Protein AF-0000000084726832 (afdb_homodimer)

Radius of gyration: 19.93 Å; Cα contacts (8 Å, |Δi|>4): 418; chains: 2; bounding box: 43×60×42 Å

Nearest PDB structures (foldseek):
  2gyq-assembly1_B  TM=9.772E-01  e=2.899E-09  Rhodopseudomonas palustris CGA009
  4eru-assembly1_B  TM=9.497E-01  e=5.883E-08  Salmonella enterica subsp. enterica serovar Typhimurium str. 14028S
  7tmv-assembly1_B  TM=9.462E-01  e=9.637E-08  Klebsiella pneumoniae subsp. pneumoniae HS11286
  2gs4-assembly1_A  TM=9.475E-01  e=1.064E-07  Escherichia coli
  1zs3-assembly1_H  TM=7.086E-01  e=7.675E-01  Lactococcus lactis

Organism: NCBI:txid1227490

pLDDT: mean 93.8, std 9.69, range [51.12, 98.94]

InterPro domains:
  IPR009078 Ferritin-like superfamily [SSF47240] (1-153)
  IPR010287 Protein of unknown function DUF892, YciF-like [PF05974] (6-156)
  IPR012347 Ferritin-like [G3DSA:1.20.1260.10] (1-161)
  IPR047114 Protein YciF [PTHR30565] (3-156)

Structure (mmCIF, N/CA/C/O backbone):
data_AF-0000000084726832-model_v1
#
loop_
_entity.id
_entity.type
_entity.pdbx_description
1 polymer 'Uncharacterized protein'
#
loop_
_atom_site.group_PDB
_atom_site.id
_atom_site.type_symbol
_atom_site.label_atom_id
_atom_site.label_alt_id
_atom_site.label_comp_id
_atom_site.label_asym_id
_atom_site.label_entity_id
_atom_site.label_seq_id
_atom_site.pdbx_PDB_ins_code
_atom_site.Cartn_x
_atom_site.Cartn_y
_atom_site.Cartn_z
_atom_site.occupancy
_atom_site.B_iso_or_equiv
_atom_site.auth_seq_id
_atom_site.auth_comp_id
_atom_site.auth_asym_id
_atom_site.auth_atom_id
_atom_site.pdbx_PDB_model_num
ATOM 1 N N . MET A 1 1 ? 4.379 -22.266 6.027 1 63.97 1 MET A N 1
ATOM 2 C CA . MET A 1 1 ? 4.094 -23.188 4.926 1 63.97 1 MET A CA 1
ATOM 3 C C . MET A 1 1 ? 5.117 -23.031 3.807 1 63.97 1 MET A C 1
ATOM 5 O O . MET A 1 1 ? 5.668 -21.938 3.607 1 63.97 1 MET A O 1
ATOM 9 N N . SER A 1 2 ? 5.602 -24.109 3.299 1 79.44 2 SER A N 1
ATOM 10 C CA . SER A 1 2 ? 6.555 -24.094 2.193 1 79.44 2 SER A CA 1
ATOM 11 C C . SER A 1 2 ? 5.848 -23.922 0.854 1 79.44 2 SER A C 1
ATOM 13 O O . SER A 1 2 ? 4.797 -24.531 0.624 1 79.44 2 SER A O 1
ATOM 15 N N . MET A 1 3 ? 6.281 -22.906 0.119 1 85.56 3 MET A N 1
ATOM 16 C CA . MET A 1 3 ? 5.746 -22.688 -1.222 1 85.56 3 MET A CA 1
ATOM 17 C C . MET A 1 3 ? 6.684 -23.25 -2.283 1 85.56 3 MET A C 1
ATOM 19 O O . MET A 1 3 ? 7.758 -22.688 -2.525 1 85.56 3 MET A O 1
ATOM 23 N N . ASN A 1 4 ? 6.25 -24.375 -2.928 1 84.38 4 ASN A N 1
ATOM 24 C CA . ASN A 1 4 ? 7.129 -25.141 -3.809 1 84.38 4 ASN A CA 1
ATOM 25 C C . ASN A 1 4 ? 6.742 -24.969 -5.273 1 84.38 4 ASN A C 1
ATOM 27 O O . ASN A 1 4 ? 7.5 -25.344 -6.172 1 84.38 4 ASN A O 1
ATOM 31 N N . ALA A 1 5 ? 5.539 -24.531 -5.473 1 89.19 5 ALA A N 1
ATOM 32 C CA . ALA A 1 5 ? 5.027 -24.266 -6.812 1 89.19 5 ALA A CA 1
ATOM 33 C C . ALA A 1 5 ? 4.27 -22.953 -6.871 1 89.19 5 ALA A C 1
ATOM 35 O O . ALA A 1 5 ? 3.891 -22.391 -5.836 1 89.19 5 ALA A O 1
ATOM 36 N N . LEU A 1 6 ? 4.121 -22.422 -8.109 1 91.69 6 LEU A N 1
ATOM 37 C CA . LEU A 1 6 ? 3.414 -21.156 -8.289 1 91.69 6 LEU A CA 1
ATOM 38 C C . LEU A 1 6 ? 1.983 -21.25 -7.773 1 91.69 6 LEU A C 1
ATOM 40 O O . LEU A 1 6 ? 1.444 -20.281 -7.242 1 91.69 6 LEU A O 1
ATOM 44 N N . GLU A 1 7 ? 1.431 -22.422 -7.918 1 93.88 7 GLU A N 1
ATOM 45 C CA . GLU A 1 7 ? 0.077 -22.656 -7.422 1 93.88 7 GLU A CA 1
ATOM 46 C C . GLU A 1 7 ? 0.007 -22.469 -5.91 1 93.88 7 GLU A C 1
ATOM 48 O O . GLU A 1 7 ? -0.989 -21.969 -5.383 1 93.88 7 GLU A O 1
ATOM 53 N N . ASP A 1 8 ? 1.061 -22.875 -5.25 1 94.5 8 ASP A N 1
ATOM 54 C CA . ASP A 1 8 ? 1.113 -22.688 -3.801 1 94.5 8 ASP A CA 1
ATOM 55 C C . ASP A 1 8 ? 1.154 -21.203 -3.436 1 94.5 8 ASP A C 1
ATOM 57 O O . ASP A 1 8 ? 0.47 -20.781 -2.506 1 94.5 8 ASP A O 1
ATOM 61 N N . MET A 1 9 ? 1.979 -20.516 -4.148 1 94.31 9 MET A N 1
ATOM 62 C CA . MET A 1 9 ? 2.096 -19.078 -3.902 1 94.31 9 MET A CA 1
ATOM 63 C C . MET A 1 9 ? 0.784 -18.359 -4.203 1 94.31 9 MET A C 1
ATOM 65 O O . MET A 1 9 ? 0.362 -17.484 -3.449 1 94.31 9 MET A O 1
ATOM 69 N N . PHE A 1 10 ? 0.191 -18.781 -5.316 1 96.44 10 PHE A N 1
ATOM 70 C CA . PHE A 1 10 ? -1.099 -18.203 -5.676 1 96.44 10 PHE A CA 1
ATOM 71 C C . PHE A 1 10 ? -2.119 -18.422 -4.566 1 96.44 10 PHE A C 1
ATOM 73 O O . PHE A 1 10 ? -2.781 -17.484 -4.129 1 96.44 10 PHE A O 1
ATOM 80 N N . GLU A 1 11 ? -2.262 -19.578 -4.129 1 97.38 11 GLU A N 1
ATOM 81 C CA . GLU A 1 11 ? -3.262 -19.875 -3.109 1 97.38 11 GLU A CA 1
ATOM 82 C C . GLU A 1 11 ? -2.959 -19.141 -1.805 1 97.38 11 GLU A C 1
ATOM 84 O O . GLU A 1 11 ? -3.871 -18.656 -1.134 1 97.38 11 GLU A O 1
ATOM 89 N N . HIS A 1 12 ? -1.714 -19.109 -1.439 1 97.06 12 HIS A N 1
ATOM 90 C CA . HIS A 1 12 ? -1.313 -18.375 -0.244 1 97.06 12 HIS A CA 1
ATOM 91 C C . HIS A 1 12 ? -1.75 -16.922 -0.32 1 97.06 12 HIS A C 1
ATOM 93 O O . HIS A 1 12 ? -2.354 -16.391 0.62 1 97.06 12 HIS A O 1
ATOM 99 N N . LYS A 1 13 ? -1.443 -16.281 -1.435 1 97.88 13 LYS A N 1
ATOM 100 C CA . LYS A 1 13 ? -1.805 -14.883 -1.622 1 97.88 13 LYS A CA 1
ATOM 101 C C . LYS A 1 13 ? -3.32 -14.711 -1.697 1 97.88 13 LYS A C 1
ATOM 103 O O . LYS A 1 13 ? -3.857 -13.695 -1.244 1 97.88 13 LYS A O 1
ATOM 108 N N . LEU A 1 14 ? -3.961 -15.672 -2.281 1 98.75 14 LEU A N 1
ATOM 109 C CA . LEU A 1 14 ? -5.418 -15.648 -2.328 1 98.75 14 LEU A CA 1
ATOM 110 C C . LEU A 1 14 ? -6.008 -15.695 -0.921 1 98.75 14 LEU A C 1
ATOM 112 O O . LEU A 1 14 ? -6.949 -14.961 -0.613 1 98.75 14 LEU A O 1
ATOM 116 N N . ARG A 1 15 ? -5.504 -16.531 -0.092 1 98.62 15 ARG A N 1
ATOM 117 C CA . ARG A 1 15 ? -5.957 -16.641 1.291 1 98.62 15 ARG A CA 1
ATOM 118 C C . ARG A 1 15 ? -5.684 -15.344 2.057 1 98.62 15 ARG A C 1
ATOM 120 O O . ARG A 1 15 ? -6.492 -14.922 2.885 1 98.62 15 ARG A O 1
ATOM 127 N N . GLN A 1 16 ? -4.551 -14.742 1.788 1 98.69 16 GLN A N 1
ATOM 128 C CA . GLN A 1 16 ? -4.258 -13.438 2.379 1 98.69 16 GLN A CA 1
ATOM 129 C C . GLN A 1 16 ? -5.27 -12.391 1.927 1 98.69 16 GLN A C 1
ATOM 131 O O . GLN A 1 16 ? -5.73 -11.578 2.729 1 98.69 16 GLN A O 1
ATOM 136 N N . GLN A 1 17 ? -5.562 -12.43 0.633 1 98.88 17 GLN A N 1
ATOM 137 C CA . GLN A 1 17 ? -6.492 -11.438 0.111 1 98.88 17 GLN A CA 1
ATOM 138 C C . GLN A 1 17 ? -7.898 -11.664 0.658 1 98.88 17 GLN A C 1
ATOM 140 O O . GLN A 1 17 ? -8.641 -10.703 0.887 1 98.88 17 GLN A O 1
ATOM 145 N N . TYR A 1 18 ? -8.227 -12.906 0.82 1 98.88 18 TYR A N 1
ATOM 146 C CA . TYR A 1 18 ? -9.492 -13.242 1.466 1 98.88 18 TYR A CA 1
ATOM 147 C C . TYR A 1 18 ? -9.555 -12.664 2.875 1 98.88 18 TYR A C 1
ATOM 149 O O . TYR A 1 18 ? -10.547 -12.047 3.256 1 98.88 18 TYR A O 1
ATOM 157 N N . TYR A 1 19 ? -8.531 -12.844 3.625 1 98.88 19 TYR A N 1
ATOM 158 C CA . TYR A 1 19 ? -8.391 -12.234 4.941 1 98.88 19 TYR A CA 1
ATOM 159 C C . TYR A 1 19 ? -8.539 -10.719 4.855 1 98.88 19 TYR A C 1
ATOM 161 O O . TYR A 1 19 ? -9.297 -10.117 5.625 1 98.88 19 TYR A O 1
ATOM 169 N N . ALA A 1 20 ? -7.867 -10.102 3.936 1 98.88 20 ALA A N 1
ATOM 170 C CA . ALA A 1 20 ? -7.883 -8.648 3.771 1 98.88 20 ALA A CA 1
ATOM 171 C C . ALA A 1 20 ? -9.305 -8.141 3.545 1 98.88 20 ALA A C 1
ATOM 173 O O . ALA A 1 20 ? -9.766 -7.242 4.254 1 98.88 20 ALA A O 1
ATOM 174 N N . GLU A 1 21 ? -9.992 -8.75 2.623 1 98.88 21 GLU A N 1
ATOM 175 C CA . GLU A 1 21 ? -11.328 -8.273 2.279 1 98.88 21 GLU A CA 1
ATOM 176 C C . GLU A 1 21 ? -12.289 -8.438 3.453 1 98.88 21 GLU A C 1
ATOM 178 O O . GLU A 1 21 ? -13.133 -7.57 3.693 1 98.88 21 GLU A O 1
ATOM 183 N N . THR A 1 22 ? -12.109 -9.508 4.105 1 98.75 22 THR A N 1
ATOM 184 C CA . THR A 1 22 ? -12.992 -9.734 5.246 1 98.75 22 THR A CA 1
ATOM 185 C C . THR A 1 22 ? -12.75 -8.688 6.328 1 98.75 22 THR A C 1
ATOM 187 O O . THR A 1 22 ? -13.703 -8.133 6.891 1 98.75 22 THR A O 1
ATOM 190 N N . GLN A 1 23 ? -11.492 -8.391 6.625 1 98.69 23 GLN A N 1
ATOM 191 C CA . GLN A 1 23 ? -11.148 -7.371 7.613 1 98.69 23 GLN A CA 1
ATOM 192 C C . GLN A 1 23 ? -11.609 -5.988 7.156 1 98.69 23 GLN A C 1
ATOM 194 O O . GLN A 1 23 ? -12.07 -5.184 7.965 1 98.69 23 GLN A O 1
ATOM 199 N N . LEU A 1 24 ? -11.539 -5.789 5.863 1 98.88 24 LEU A N 1
ATOM 200 C CA . LEU A 1 24 ? -11.812 -4.453 5.344 1 98.88 24 LEU A CA 1
ATOM 201 C C . LEU A 1 24 ? -13.312 -4.164 5.352 1 98.88 24 LEU A C 1
ATOM 203 O O . LEU A 1 24 ? -13.727 -3.004 5.426 1 98.88 24 LEU A O 1
ATOM 207 N N . VAL A 1 25 ? -14.164 -5.191 5.281 1 98.81 25 VAL A N 1
ATOM 208 C CA . VAL A 1 25 ? -15.594 -4.977 5.449 1 98.81 25 VAL A CA 1
ATOM 209 C C . VAL A 1 25 ? -15.859 -4.258 6.77 1 98.81 25 VAL A C 1
ATOM 211 O O . VAL A 1 25 ? -16.547 -3.236 6.805 1 98.81 25 VAL A O 1
ATOM 214 N N . ASP A 1 26 ? -15.195 -4.734 7.828 1 98.62 26 ASP A N 1
ATOM 215 C CA . ASP A 1 26 ? -15.398 -4.148 9.148 1 98.62 26 ASP A CA 1
ATOM 216 C C . ASP A 1 26 ? -14.75 -2.771 9.242 1 98.62 26 ASP A C 1
ATOM 218 O O . ASP A 1 26 ? -15.305 -1.86 9.867 1 98.62 26 ASP A O 1
ATOM 222 N N . GLU A 1 27 ? -13.594 -2.666 8.703 1 98.62 27 GLU A N 1
ATOM 223 C CA . GLU A 1 27 ? -12.891 -1.385 8.742 1 98.62 27 GLU A CA 1
ATOM 224 C C . GLU A 1 27 ? -13.703 -0.294 8.047 1 98.62 27 GLU A C 1
ATOM 226 O O . GLU A 1 27 ? -13.82 0.821 8.555 1 98.62 27 GLU A O 1
ATOM 231 N N . LEU A 1 28 ? -14.219 -0.643 6.902 1 98.75 28 LEU A N 1
ATOM 232 C CA . LEU A 1 28 ? -15.016 0.301 6.129 1 98.75 28 LEU A CA 1
ATOM 233 C C . LEU A 1 28 ? -16.297 0.669 6.875 1 98.75 28 LEU A C 1
ATOM 235 O O . LEU A 1 28 ? -16.703 1.831 6.871 1 98.75 28 LEU A O 1
ATOM 239 N N . ASP A 1 29 ? -16.906 -0.317 7.492 1 98.69 29 ASP A N 1
ATOM 240 C CA . ASP A 1 29 ? -18.094 -0.043 8.297 1 98.69 29 ASP A CA 1
ATOM 241 C C . ASP A 1 29 ? -17.781 0.934 9.422 1 98.69 29 ASP A C 1
ATOM 243 O O . ASP A 1 29 ? -18.516 1.89 9.648 1 98.69 29 ASP A O 1
ATOM 247 N N . HIS A 1 30 ? -16.688 0.717 10.109 1 98.75 30 HIS A N 1
ATOM 248 C CA . HIS A 1 30 ? -16.266 1.592 11.195 1 98.75 30 HIS A CA 1
ATOM 249 C C . HIS A 1 30 ? -16.047 3.02 10.703 1 98.75 30 HIS A C 1
ATOM 251 O O . HIS A 1 30 ? -16.578 3.969 11.297 1 98.75 30 HIS A O 1
ATOM 257 N N . MET A 1 31 ? -15.336 3.162 9.625 1 98.5 31 MET A N 1
ATOM 258 C CA . MET A 1 31 ? -15.008 4.496 9.133 1 98.5 31 MET A CA 1
ATOM 259 C C . MET A 1 31 ? -16.25 5.211 8.617 1 98.5 31 MET A C 1
ATOM 261 O O . MET A 1 31 ? -16.375 6.43 8.734 1 98.5 31 MET A O 1
ATOM 265 N N . ALA A 1 32 ? -17.156 4.402 8.008 1 98.12 32 ALA A N 1
ATOM 266 C CA . ALA A 1 32 ? -18.438 4.977 7.57 1 98.12 32 ALA A CA 1
ATOM 267 C C . ALA A 1 32 ? -19.203 5.582 8.742 1 98.12 32 ALA A C 1
ATOM 269 O O . ALA A 1 32 ? -19.75 6.68 8.625 1 98.12 32 ALA A O 1
ATOM 270 N N . ARG A 1 33 ? -19.125 4.938 9.875 1 98.31 33 ARG A N 1
ATOM 271 C CA . ARG A 1 33 ? -19.859 5.379 11.055 1 98.31 33 ARG A CA 1
ATOM 272 C C . ARG A 1 33 ? -19.172 6.555 11.734 1 98.31 33 ARG A C 1
ATOM 274 O O . ARG A 1 33 ? -19.828 7.414 12.32 1 98.31 33 ARG A O 1
ATOM 281 N N . MET A 1 34 ? -17.953 6.602 11.609 1 97.81 34 MET A N 1
ATOM 282 C CA . MET A 1 34 ? -17.172 7.566 12.375 1 97.81 34 MET A CA 1
ATOM 283 C C . MET A 1 34 ? -16.938 8.844 11.578 1 97.81 34 MET A C 1
ATOM 285 O O . MET A 1 34 ? -16.688 9.898 12.148 1 97.81 34 MET A O 1
ATOM 289 N N . ALA A 1 35 ? -16.984 8.727 10.195 1 96.12 35 ALA A N 1
ATOM 290 C CA . ALA A 1 35 ? -16.719 9.883 9.344 1 96.12 35 ALA A CA 1
ATOM 291 C C . ALA A 1 35 ? -17.75 10.992 9.578 1 96.12 35 ALA A C 1
ATOM 293 O O . ALA A 1 35 ? -18.938 10.711 9.727 1 96.12 35 ALA A O 1
ATOM 294 N N . ASP A 1 36 ? -17.266 12.195 9.656 1 93.62 36 ASP A N 1
ATOM 295 C CA . ASP A 1 36 ? -18.125 13.359 9.844 1 93.62 36 ASP A CA 1
ATOM 296 C C . ASP A 1 36 ? -18.672 13.859 8.508 1 93.62 36 ASP A C 1
ATOM 298 O O . ASP A 1 36 ? -19.828 14.273 8.422 1 93.62 36 ASP A O 1
ATOM 302 N N . ASN A 1 37 ? -17.844 13.875 7.512 1 91.69 37 ASN A N 1
ATOM 303 C CA . ASN A 1 37 ? -18.25 14.273 6.172 1 91.69 37 ASN A CA 1
ATOM 304 C C . ASN A 1 37 ? -19.219 13.266 5.562 1 91.69 37 ASN A C 1
ATOM 306 O O . ASN A 1 37 ? -18.891 12.086 5.434 1 91.69 37 ASN A O 1
ATOM 310 N N . GLU A 1 38 ? -20.344 13.719 5.109 1 93.88 38 GLU A N 1
ATOM 311 C CA . GLU A 1 38 ? -21.391 12.828 4.617 1 93.88 38 GLU A CA 1
ATOM 312 C C . GLU A 1 38 ? -20.953 12.102 3.35 1 93.88 38 GLU A C 1
ATOM 314 O O . GLU A 1 38 ? -21.25 10.922 3.17 1 93.88 38 GLU A O 1
ATOM 319 N N . GLN A 1 39 ? -20.312 12.773 2.469 1 93.31 39 GLN A N 1
ATOM 320 C CA . GLN A 1 39 ? -19.844 12.148 1.236 1 93.31 39 GLN A CA 1
ATOM 321 C C . GLN A 1 39 ? -18.844 11.039 1.528 1 93.31 39 GLN A C 1
ATOM 323 O O . GLN A 1 39 ? -18.891 9.969 0.909 1 93.31 39 GLN A O 1
ATOM 328 N N . LEU A 1 40 ? -17.938 11.312 2.461 1 94.56 40 LEU A N 1
ATOM 329 C CA . LEU A 1 40 ? -16.969 10.297 2.865 1 94.56 40 LEU A CA 1
ATOM 330 C C . LEU A 1 40 ? -17.672 9.117 3.535 1 94.56 40 LEU A C 1
ATOM 332 O O . LEU A 1 40 ? -17.375 7.965 3.219 1 94.56 40 LEU A O 1
ATOM 336 N N . SER A 1 41 ? -18.547 9.414 4.426 1 96.94 41 SER A N 1
ATOM 337 C CA . SER A 1 41 ? -19.312 8.383 5.125 1 96.94 41 SER A CA 1
ATOM 338 C C . SER A 1 41 ? -20.062 7.488 4.141 1 96.94 41 SER A C 1
ATOM 340 O O . SER A 1 41 ? -19.938 6.266 4.184 1 96.94 41 SER A O 1
ATOM 342 N N . ASP A 1 42 ? -20.734 8.086 3.221 1 97.31 42 ASP A N 1
ATOM 343 C CA . ASP A 1 42 ? -21.5 7.336 2.234 1 97.31 42 ASP A CA 1
ATOM 344 C C . ASP A 1 42 ? -20.594 6.516 1.326 1 97.31 42 ASP A C 1
ATOM 346 O O . ASP A 1 42 ? -20.906 5.371 0.99 1 97.31 42 ASP A O 1
ATOM 350 N N . GLY A 1 43 ? -19.516 7.168 0.926 1 96.88 43 GLY A N 1
ATOM 351 C CA . GLY A 1 43 ? -18.562 6.461 0.081 1 96.88 43 GLY A CA 1
ATOM 352 C C . GLY A 1 43 ? -17.984 5.227 0.74 1 96.88 43 GLY A C 1
ATOM 353 O O . GLY A 1 43 ? -17.859 4.18 0.101 1 96.88 43 GLY A O 1
ATOM 354 N N . MET A 1 44 ? -17.688 5.328 2.023 1 98.19 44 MET A N 1
ATOM 355 C CA . MET A 1 44 ? -17.156 4.184 2.764 1 98.19 44 MET A CA 1
ATOM 356 C C . MET A 1 44 ? -18.203 3.094 2.906 1 98.19 44 MET A C 1
ATOM 358 O O . MET A 1 44 ? -17.906 1.906 2.783 1 98.19 44 MET A O 1
ATOM 362 N N . ALA A 1 45 ? -19.406 3.49 3.17 1 98.5 45 ALA A N 1
ATOM 363 C CA . ALA A 1 45 ? -20.5 2.533 3.311 1 98.5 45 ALA A CA 1
ATOM 364 C C . ALA A 1 45 ? -20.75 1.784 2.004 1 98.5 45 ALA A C 1
ATOM 366 O O . ALA A 1 45 ? -20.922 0.563 2.004 1 98.5 45 ALA A O 1
ATOM 367 N N . GLU A 1 46 ? -20.766 2.52 0.938 1 98.5 46 GLU A N 1
ATOM 368 C CA . GLU A 1 46 ? -20.953 1.894 -0.368 1 98.5 46 GLU A CA 1
ATOM 369 C C . GLU A 1 46 ? -19.812 0.922 -0.677 1 98.5 46 GLU A C 1
ATOM 371 O O . GLU A 1 46 ? -20.047 -0.18 -1.176 1 98.5 46 GLU A O 1
ATOM 376 N N . HIS A 1 47 ? -18.578 1.381 -0.389 1 98.75 47 HIS A N 1
ATOM 377 C CA . HIS A 1 47 ? -17.438 0.52 -0.67 1 98.75 47 HIS A CA 1
ATOM 378 C C . HIS A 1 47 ? -17.453 -0.714 0.226 1 98.75 47 HIS A C 1
ATOM 380 O O . HIS A 1 47 ? -16.984 -1.781 -0.177 1 98.75 47 HIS A O 1
ATOM 386 N N . ARG A 1 48 ? -17.953 -0.57 1.472 1 98.69 48 ARG A N 1
ATOM 387 C CA . ARG A 1 48 ? -18.156 -1.724 2.346 1 98.69 48 ARG A CA 1
ATOM 388 C C . ARG A 1 48 ? -19.031 -2.775 1.677 1 98.69 48 ARG A C 1
ATOM 390 O O . ARG A 1 48 ? -18.703 -3.963 1.688 1 98.69 48 ARG A O 1
ATOM 397 N N . ASP A 1 49 ? -20.109 -2.35 1.088 1 98.75 49 ASP A N 1
ATOM 398 C CA . ASP A 1 49 ? -21.016 -3.279 0.414 1 98.75 49 ASP A CA 1
ATOM 399 C C . ASP A 1 49 ? -20.328 -3.918 -0.798 1 98.75 49 ASP A C 1
ATOM 401 O O . ASP A 1 49 ? -20.469 -5.121 -1.027 1 98.75 49 ASP A O 1
ATOM 405 N N . GLU A 1 50 ? -19.641 -3.096 -1.525 1 98.81 50 GLU A N 1
ATOM 406 C CA . GLU A 1 50 ? -18.859 -3.629 -2.643 1 98.81 50 GLU A CA 1
ATOM 407 C C . GLU A 1 50 ? -17.828 -4.648 -2.166 1 98.81 50 GLU A C 1
ATOM 409 O O . GLU A 1 50 ? -17.609 -5.664 -2.826 1 98.81 50 GLU A O 1
ATOM 414 N N . THR A 1 51 ? -17.141 -4.395 -1.021 1 98.88 51 THR A N 1
ATOM 415 C CA . THR A 1 51 ? -16.109 -5.27 -0.478 1 98.88 51 THR A CA 1
ATOM 416 C C . THR A 1 51 ? -16.703 -6.605 -0.041 1 98.88 51 THR A C 1
ATOM 418 O O . THR A 1 51 ? -16.047 -7.645 -0.141 1 98.88 51 THR A O 1
ATOM 421 N N . ARG A 1 52 ? -17.984 -6.633 0.34 1 98.88 52 ARG A N 1
ATOM 422 C CA . ARG A 1 52 ? -18.656 -7.895 0.608 1 98.88 52 ARG A CA 1
ATOM 423 C C . ARG A 1 52 ? -18.766 -8.734 -0.659 1 98.88 52 ARG A C 1
ATOM 425 O O . ARG A 1 52 ? -18.625 -9.961 -0.614 1 98.88 52 ARG A O 1
ATOM 432 N N . ASP A 1 53 ? -19.031 -8.055 -1.722 1 98.88 53 ASP A N 1
ATOM 433 C CA . ASP A 1 53 ? -19.047 -8.758 -3.004 1 98.88 53 ASP A CA 1
ATOM 434 C C . ASP A 1 53 ? -17.672 -9.289 -3.363 1 98.88 53 ASP A C 1
ATOM 436 O O . ASP A 1 53 ? -17.547 -10.359 -3.967 1 98.88 53 ASP A O 1
ATOM 440 N N . HIS A 1 54 ? -16.562 -8.484 -3.039 1 98.94 54 HIS A N 1
ATOM 441 C CA . HIS A 1 54 ? -15.203 -8.969 -3.254 1 98.94 54 HIS A CA 1
ATOM 442 C C . HIS A 1 54 ? -14.977 -10.297 -2.539 1 98.94 54 HIS A C 1
ATOM 444 O O . HIS A 1 54 ? -14.391 -11.227 -3.109 1 98.94 54 HIS A O 1
ATOM 450 N N . VAL A 1 55 ? -15.438 -10.359 -1.263 1 98.88 55 VAL A N 1
ATOM 451 C CA . VAL A 1 55 ? -15.305 -11.586 -0.474 1 98.88 55 VAL A CA 1
ATOM 452 C C . VAL A 1 55 ? -15.984 -12.742 -1.2 1 98.88 55 VAL A C 1
ATOM 454 O O . VAL A 1 55 ? -15.383 -13.812 -1.373 1 98.88 55 VAL A O 1
ATOM 457 N N . SER A 1 56 ? -17.188 -12.555 -1.664 1 98.81 56 SER A N 1
ATOM 458 C CA . SER A 1 56 ? -17.953 -13.586 -2.355 1 98.81 56 SER A CA 1
ATOM 459 C C . SER A 1 56 ? -17.25 -14.023 -3.637 1 98.81 56 SER A C 1
ATOM 461 O O . SER A 1 56 ? -17.188 -15.219 -3.943 1 98.81 56 SER A O 1
ATOM 463 N N . ARG A 1 57 ? -16.703 -13.078 -4.395 1 98.88 57 ARG A N 1
ATOM 464 C CA . ARG A 1 57 ? -16 -13.398 -5.633 1 98.88 57 ARG A CA 1
ATOM 465 C C . ARG A 1 57 ? -14.75 -14.219 -5.355 1 98.88 57 ARG A C 1
ATOM 467 O O . ARG A 1 57 ? -14.43 -15.141 -6.105 1 98.88 57 ARG A O 1
ATOM 474 N N . LEU A 1 58 ? -14.047 -13.867 -4.238 1 98.88 58 LEU A N 1
ATOM 475 C CA . LEU A 1 58 ? -12.859 -14.648 -3.898 1 98.88 58 LEU A CA 1
ATOM 476 C C . LEU A 1 58 ? -13.242 -16.078 -3.547 1 98.88 58 LEU A C 1
ATOM 478 O O . LEU A 1 58 ? -12.492 -17.016 -3.846 1 98.88 58 LEU A O 1
ATOM 482 N N . GLU A 1 59 ? -14.422 -16.281 -2.916 1 98.81 59 GLU A N 1
ATOM 483 C CA . GLU A 1 59 ? -14.883 -17.625 -2.596 1 98.81 59 GLU A CA 1
ATOM 484 C C . GLU A 1 59 ? -15.125 -18.453 -3.863 1 98.81 59 GLU A C 1
ATOM 486 O O . GLU A 1 59 ? -14.844 -19.641 -3.902 1 98.81 59 GLU A O 1
ATOM 491 N N . THR A 1 60 ? -15.625 -17.828 -4.918 1 98.69 60 THR A N 1
ATOM 492 C CA . THR A 1 60 ? -15.805 -18.516 -6.188 1 98.69 60 THR A CA 1
ATOM 493 C C . THR A 1 60 ? -14.461 -18.922 -6.781 1 98.69 60 THR A C 1
ATOM 495 O O . THR A 1 60 ? -14.352 -19.984 -7.414 1 98.69 60 THR A O 1
ATOM 498 N N . VAL A 1 61 ? -13.43 -18.094 -6.59 1 98.88 61 VAL A N 1
ATOM 499 C CA . VAL A 1 61 ? -12.094 -18.406 -7.074 1 98.88 61 VAL A CA 1
ATOM 500 C C . VAL A 1 61 ? -11.555 -19.641 -6.34 1 98.88 61 VAL A C 1
ATOM 502 O O . VAL A 1 61 ? -10.992 -20.547 -6.961 1 98.88 61 VAL A O 1
ATOM 505 N N . PHE A 1 62 ? -11.719 -19.625 -4.988 1 98.81 62 PHE A N 1
ATOM 506 C CA . PHE A 1 62 ? -11.312 -20.797 -4.219 1 98.81 62 PHE A CA 1
ATOM 507 C C . PHE A 1 62 ? -11.953 -22.062 -4.77 1 98.81 62 PHE A C 1
ATOM 509 O O . PHE A 1 62 ? -11.281 -23.078 -4.965 1 98.81 62 PHE A O 1
ATOM 516 N N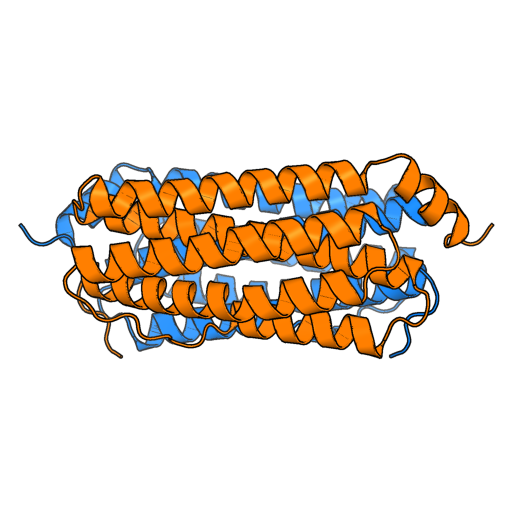 . ASP A 1 63 ? -13.258 -22.031 -5.031 1 98.44 63 ASP A N 1
ATOM 517 C CA . ASP A 1 63 ? -13.984 -23.188 -5.566 1 98.44 63 ASP A CA 1
ATOM 518 C C . ASP A 1 63 ? -13.398 -23.625 -6.906 1 98.44 63 ASP A C 1
ATOM 520 O O . ASP A 1 63 ? -13.18 -24.812 -7.129 1 98.44 63 ASP A O 1
ATOM 524 N N . GLU A 1 64 ? -13.172 -22.703 -7.758 1 98.38 64 GLU A N 1
ATOM 525 C CA . GLU A 1 64 ? -12.688 -22.984 -9.102 1 98.38 64 GLU A CA 1
ATOM 526 C C . GLU A 1 64 ? -11.328 -23.672 -9.07 1 98.38 64 GLU A C 1
ATOM 528 O O . GLU A 1 64 ? -11.023 -24.5 -9.93 1 98.38 64 GLU A O 1
ATOM 533 N N . ILE A 1 65 ? -10.516 -23.375 -8.078 1 97.62 65 ILE A N 1
ATOM 534 C CA . ILE A 1 65 ? -9.172 -23.953 -8.055 1 97.62 65 ILE A CA 1
ATOM 535 C C . ILE A 1 65 ? -9.148 -25.172 -7.141 1 97.62 65 ILE A C 1
ATOM 537 O O . ILE A 1 65 ? -8.078 -25.703 -6.824 1 97.62 65 ILE A O 1
ATOM 541 N N . GLY A 1 66 ? -10.297 -25.531 -6.617 1 97.94 66 GLY A N 1
ATOM 542 C CA . GLY A 1 66 ? -10.422 -26.75 -5.824 1 97.94 66 GLY A CA 1
ATOM 543 C C . GLY A 1 66 ? -9.914 -26.578 -4.402 1 97.94 66 GLY A C 1
ATOM 544 O O . GLY A 1 66 ? -9.367 -27.531 -3.822 1 97.94 66 GLY A O 1
ATOM 545 N N . SER A 1 67 ? -10 -25.422 -3.898 1 97.56 67 SER A N 1
ATOM 546 C CA . SER A 1 67 ? -9.562 -25.125 -2.541 1 97.56 67 SER A CA 1
ATOM 547 C C . SER A 1 67 ? -10.711 -24.625 -1.676 1 97.56 67 SER A C 1
ATOM 549 O O . SER A 1 67 ? -11.797 -24.344 -2.184 1 97.56 67 SER A O 1
ATOM 551 N N . THR A 1 68 ? -10.508 -24.547 -0.365 1 97.56 68 THR A N 1
ATOM 552 C CA . THR A 1 68 ? -11.469 -24.031 0.597 1 97.56 68 THR A CA 1
ATOM 553 C C . THR A 1 68 ? -11.078 -22.625 1.038 1 97.56 68 THR A C 1
ATOM 555 O O . THR A 1 68 ? -9.906 -22.344 1.307 1 97.56 68 THR A O 1
ATOM 558 N N . PRO A 1 69 ? -12.086 -21.797 1.051 1 97.5 69 PRO A N 1
ATOM 559 C CA . PRO A 1 69 ? -11.789 -20.453 1.551 1 97.5 69 PRO A CA 1
ATOM 560 C C . PRO A 1 69 ? -11.312 -20.453 3 1 97.5 69 PRO A C 1
ATOM 562 O O . PRO A 1 69 ? -12.078 -20.812 3.904 1 97.5 69 PRO A O 1
ATOM 565 N N . ALA A 1 70 ? -10.125 -20.141 3.268 1 97.62 70 ALA A N 1
ATOM 566 C CA . ALA A 1 70 ? -9.516 -20.062 4.594 1 97.62 70 ALA A CA 1
ATOM 567 C C . ALA A 1 70 ? -8.57 -18.859 4.691 1 97.62 70 ALA A C 1
ATOM 569 O O . ALA A 1 70 ? -7.629 -18.75 3.9 1 97.62 70 ALA A O 1
ATOM 570 N N . PRO A 1 71 ? -8.797 -18.047 5.648 1 97.88 71 PRO A N 1
ATOM 571 C CA . PRO A 1 71 ? -7.965 -16.844 5.727 1 97.88 71 PRO A CA 1
ATOM 572 C C . PRO A 1 71 ? -6.574 -17.125 6.285 1 97.88 71 PRO A C 1
ATOM 574 O O . PRO A 1 71 ? -6.418 -17.984 7.164 1 97.88 71 PRO A O 1
ATOM 577 N N . ILE A 1 72 ? -5.617 -16.469 5.785 1 97.75 72 ILE A N 1
ATOM 578 C CA . ILE A 1 72 ? -4.289 -16.297 6.367 1 97.75 72 ILE A CA 1
ATOM 579 C C . ILE A 1 72 ? -4.023 -14.82 6.637 1 97.75 72 ILE A C 1
ATOM 581 O O . ILE A 1 72 ? -4.238 -13.977 5.766 1 97.75 72 ILE A O 1
ATOM 585 N N . GLU A 1 73 ? -3.523 -14.594 7.812 1 97.94 73 GLU A N 1
ATOM 586 C CA . GLU A 1 73 ? -3.277 -13.203 8.18 1 97.94 73 GLU A CA 1
ATOM 587 C C . GLU A 1 73 ? -2.309 -12.539 7.211 1 97.94 73 GLU A C 1
ATOM 589 O O . GLU A 1 73 ? -1.382 -13.18 6.711 1 97.94 73 GLU A O 1
ATOM 594 N N . ASP A 1 74 ? -2.553 -11.297 6.98 1 97.94 74 ASP A N 1
ATOM 595 C CA . ASP A 1 74 ? -1.687 -10.445 6.168 1 97.94 74 ASP A CA 1
ATOM 596 C C . ASP A 1 74 ? -1.133 -9.281 6.988 1 97.94 74 ASP A C 1
ATOM 598 O O . ASP A 1 74 ? -1.874 -8.375 7.363 1 97.94 74 ASP A O 1
ATOM 602 N N . ALA A 1 75 ? 0.156 -9.266 7.184 1 98.38 75 ALA A N 1
ATOM 603 C CA . ALA A 1 75 ? 0.796 -8.32 8.094 1 98.38 75 ALA A CA 1
ATOM 604 C C . ALA A 1 75 ? 0.635 -6.887 7.594 1 98.38 75 ALA A C 1
ATOM 606 O O . ALA A 1 75 ? 0.573 -5.949 8.391 1 98.38 75 ALA A O 1
ATOM 607 N N . VAL A 1 76 ? 0.597 -6.66 6.262 1 98.69 76 VAL A N 1
ATOM 608 C CA . VAL A 1 76 ? 0.395 -5.328 5.711 1 98.69 76 VAL A CA 1
ATOM 609 C C . VAL A 1 76 ? -1.007 -4.832 6.055 1 98.69 76 VAL A C 1
ATOM 611 O O . VAL A 1 76 ? -1.175 -3.703 6.523 1 98.69 76 VAL A O 1
ATOM 614 N N . VAL A 1 77 ? -2.025 -5.672 5.93 1 98.69 77 VAL A N 1
ATOM 615 C CA . VAL A 1 77 ? -3.41 -5.32 6.227 1 98.69 77 VAL A CA 1
ATOM 616 C C . VAL A 1 77 ? -3.574 -5.086 7.723 1 98.69 77 VAL A C 1
ATOM 618 O O . VAL A 1 77 ? -4.297 -4.176 8.141 1 98.69 77 VAL A O 1
ATOM 621 N N . ASP A 1 78 ? -2.893 -5.91 8.516 1 98.75 78 ASP A N 1
ATOM 622 C CA . ASP A 1 78 ? -2.902 -5.68 9.953 1 98.75 78 ASP A CA 1
ATOM 623 C C . ASP A 1 78 ? -2.289 -4.324 10.297 1 98.75 78 ASP A C 1
ATOM 625 O O . ASP A 1 78 ? -2.734 -3.654 11.234 1 98.75 78 ASP A O 1
ATOM 629 N N . GLY A 1 79 ? -1.253 -3.973 9.578 1 98.69 79 GLY A N 1
ATOM 630 C CA . GLY A 1 79 ? -0.678 -2.646 9.75 1 98.69 79 GLY A CA 1
ATOM 631 C C . GLY A 1 79 ? -1.644 -1.528 9.406 1 98.69 79 GLY A C 1
ATOM 632 O O . GLY A 1 79 ? -1.692 -0.51 10.102 1 98.69 79 GLY A O 1
ATOM 633 N N . LEU A 1 80 ? -2.426 -1.685 8.305 1 98.69 80 LEU A N 1
ATOM 634 C CA . LEU A 1 80 ? -3.453 -0.711 7.953 1 98.69 80 LEU A CA 1
ATOM 635 C C . LEU A 1 80 ? -4.469 -0.559 9.078 1 98.69 80 LEU A C 1
ATOM 637 O O . LEU A 1 80 ? -4.895 0.556 9.391 1 98.69 80 LEU A O 1
ATOM 641 N N . HIS A 1 81 ? -4.828 -1.683 9.664 1 98.5 81 HIS A N 1
ATOM 642 C CA . HIS A 1 81 ? -5.758 -1.684 10.789 1 98.5 81 HIS A CA 1
ATOM 643 C C . HIS A 1 81 ? -5.191 -0.911 11.977 1 98.5 81 HIS A C 1
ATOM 645 O O . HIS A 1 81 ? -5.887 -0.089 12.578 1 98.5 81 HIS A O 1
ATOM 651 N N . GLU A 1 82 ? -3.959 -1.121 12.258 1 98.44 82 GLU A N 1
ATOM 652 C CA . GLU A 1 82 ? -3.301 -0.433 13.367 1 98.44 82 GLU A CA 1
ATOM 653 C C . GLU A 1 82 ? -3.219 1.069 13.109 1 98.44 82 GLU A C 1
ATOM 655 O O . GLU A 1 82 ? -3.42 1.871 14.023 1 98.44 82 GLU A O 1
ATOM 660 N N . GLU A 1 83 ? -2.93 1.428 11.914 1 98.06 83 GLU A N 1
ATOM 661 C CA . GLU A 1 83 ? -2.865 2.842 11.555 1 98.06 83 GLU A CA 1
ATOM 662 C C . GLU A 1 83 ? -4.223 3.518 11.727 1 98.06 83 GLU A C 1
ATOM 664 O O . GLU A 1 83 ? -4.301 4.652 12.203 1 98.06 83 GLU A O 1
ATOM 669 N N . ARG A 1 84 ? -5.262 2.82 11.297 1 97.88 84 ARG A N 1
ATOM 670 C CA . ARG A 1 84 ? -6.598 3.379 11.469 1 97.88 84 ARG A CA 1
ATOM 671 C C . ARG A 1 84 ? -6.922 3.58 12.945 1 97.88 84 ARG A C 1
ATOM 673 O O . ARG A 1 84 ? -7.445 4.625 13.336 1 97.88 84 ARG A O 1
ATOM 680 N N . ILE A 1 85 ? -6.605 2.646 13.781 1 98.06 85 ILE A N 1
ATOM 681 C CA . ILE A 1 85 ? -6.832 2.744 15.219 1 98.06 85 ILE A CA 1
ATOM 682 C C . ILE A 1 85 ? -6.062 3.934 15.781 1 98.06 85 ILE A C 1
ATOM 684 O O . ILE A 1 85 ? -6.578 4.672 16.625 1 98.06 85 ILE A O 1
ATOM 688 N N . GLU A 1 86 ? -4.871 4.086 15.32 1 96.88 86 GLU A N 1
ATOM 689 C CA . GLU A 1 86 ? -4.07 5.227 15.758 1 96.88 86 GLU A CA 1
ATOM 690 C C . GLU A 1 86 ? -4.742 6.547 15.391 1 96.88 86 GLU A C 1
ATOM 692 O O . GLU A 1 86 ? -4.719 7.496 16.172 1 96.88 86 GLU A O 1
ATOM 697 N N . LEU A 1 87 ? -5.273 6.645 14.18 1 96.06 87 LEU A N 1
ATOM 698 C CA . LEU A 1 87 ? -6.004 7.844 13.789 1 96.06 87 LEU A CA 1
ATOM 699 C C . LEU A 1 87 ? -7.148 8.125 14.758 1 96.06 87 LEU A C 1
ATOM 701 O O . LEU A 1 87 ? -7.312 9.258 15.219 1 96.06 87 LEU A O 1
ATOM 705 N N . ASP A 1 88 ? -7.855 7.109 15.109 1 97.12 88 ASP A N 1
ATOM 706 C CA . ASP A 1 88 ? -9.016 7.242 15.984 1 97.12 88 ASP A CA 1
ATOM 707 C C . ASP A 1 88 ? -8.609 7.734 17.375 1 97.12 88 ASP A C 1
ATOM 709 O O . ASP A 1 88 ? -9.312 8.539 17.984 1 97.12 88 ASP A O 1
ATOM 713 N N . LYS A 1 89 ? -7.535 7.293 17.828 1 96.75 89 LYS A N 1
ATOM 714 C CA . LYS A 1 89 ? -7.105 7.574 19.188 1 96.75 89 LYS A CA 1
ATOM 715 C C . LYS A 1 89 ? -6.402 8.93 19.281 1 96.75 89 LYS A C 1
ATOM 717 O O . LYS A 1 89 ? -6.418 9.578 20.328 1 96.75 89 LYS A O 1
ATOM 722 N N . SER A 1 90 ? -5.934 9.406 18.141 1 96.06 90 SER A N 1
ATOM 723 C CA . SER A 1 90 ? -4.984 10.516 18.219 1 96.06 90 SER A CA 1
ATOM 724 C C . SER A 1 90 ? -5.582 11.797 17.656 1 96.06 90 SER A C 1
ATOM 726 O O . SER A 1 90 ? -5.008 12.875 17.828 1 96.06 90 SER A O 1
ATOM 728 N N . ILE A 1 91 ? -6.699 11.672 16.984 1 94.25 91 ILE A N 1
ATOM 729 C CA . ILE A 1 91 ? -7.266 12.836 16.312 1 94.25 91 ILE A CA 1
ATOM 730 C C . ILE A 1 91 ? -8.656 13.133 16.891 1 94.25 91 ILE A C 1
ATOM 732 O O . ILE A 1 91 ? -9.578 12.328 16.734 1 94.25 91 ILE A O 1
ATOM 736 N N . ASP A 1 92 ? -8.797 14.336 17.484 1 91.31 92 ASP A N 1
ATOM 737 C CA . ASP A 1 92 ? -10.07 14.711 18.094 1 91.31 92 ASP A CA 1
ATOM 738 C C . ASP A 1 92 ? -10.945 15.477 17.109 1 91.31 92 ASP A C 1
ATOM 740 O O . ASP A 1 92 ? -12.172 15.312 17.109 1 91.31 92 ASP A O 1
ATOM 744 N N . ASP A 1 93 ? -10.32 16.25 16.297 1 90.44 93 ASP A N 1
ATOM 745 C CA . ASP A 1 93 ? -11.07 17.062 15.352 1 90.44 93 ASP A CA 1
ATOM 746 C C . ASP A 1 93 ? -11.695 16.203 14.258 1 90.44 93 ASP A C 1
ATOM 748 O O . ASP A 1 93 ? -10.992 15.461 13.57 1 90.44 93 ASP A O 1
ATOM 752 N N . ALA A 1 94 ? -12.93 16.359 14.047 1 90.25 94 ALA A N 1
ATOM 753 C CA . ALA A 1 94 ? -13.664 15.516 13.117 1 90.25 94 ALA A CA 1
ATOM 754 C C . ALA A 1 94 ? -13.172 15.711 11.688 1 90.25 94 ALA A C 1
ATOM 756 O O . ALA A 1 94 ? -13.102 14.75 10.914 1 90.25 94 ALA A O 1
ATOM 757 N N . GLY A 1 95 ? -12.914 16.891 11.32 1 88.56 95 GLY A N 1
ATOM 758 C CA . GLY A 1 95 ? -12.398 17.156 9.984 1 88.56 95 GLY A CA 1
ATOM 759 C C . GLY A 1 95 ? -11.039 16.531 9.734 1 88.56 95 GLY A C 1
ATOM 760 O O . GLY A 1 95 ? -10.797 15.953 8.672 1 88.56 95 GLY A O 1
ATOM 761 N N . MET A 1 96 ? -10.164 16.641 10.711 1 90.56 96 MET A N 1
ATOM 762 C CA . MET A 1 96 ? -8.836 16.047 10.586 1 90.56 96 MET A CA 1
ATOM 763 C C . MET A 1 96 ? -8.922 14.523 10.562 1 90.56 96 MET A C 1
ATOM 765 O O . MET A 1 96 ? -8.172 13.867 9.844 1 90.56 96 MET A O 1
ATOM 769 N N . ARG A 1 97 ? -9.797 14.008 11.336 1 93.25 97 ARG A N 1
ATOM 770 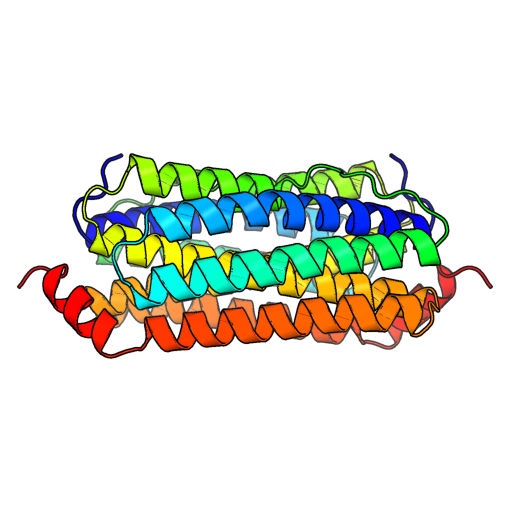C CA . ARG A 1 97 ? -10.008 12.562 11.305 1 93.25 97 ARG A CA 1
ATOM 771 C C . ARG A 1 97 ? -10.469 12.109 9.922 1 93.25 97 ARG A C 1
ATOM 773 O O . ARG A 1 97 ? -9.984 11.102 9.406 1 93.25 97 ARG A O 1
ATOM 780 N N . ASP A 1 98 ? -11.375 12.883 9.32 1 93.12 98 ASP A N 1
ATOM 781 C CA . ASP A 1 98 ? -11.859 12.562 7.98 1 93.12 98 ASP A CA 1
ATOM 782 C C . ASP A 1 98 ? -10.719 12.586 6.965 1 93.12 98 ASP A C 1
ATOM 784 O O . ASP A 1 98 ? -10.68 11.766 6.047 1 93.12 98 ASP A O 1
ATOM 788 N N . MET A 1 99 ? -9.828 13.5 7.102 1 91.56 99 MET A N 1
ATOM 789 C CA . MET A 1 99 ? -8.656 13.531 6.234 1 91.56 99 MET A CA 1
ATOM 790 C C . MET A 1 99 ? -7.809 12.273 6.418 1 91.56 99 MET A C 1
ATOM 792 O O . MET A 1 99 ? -7.336 11.688 5.445 1 91.56 99 MET A O 1
ATOM 796 N N . GLY A 1 100 ? -7.648 11.961 7.688 1 94.31 100 GLY A N 1
ATOM 797 C CA . GLY A 1 100 ? -6.926 10.727 7.969 1 94.31 100 GLY A CA 1
ATOM 798 C C . GLY A 1 100 ? -7.562 9.508 7.34 1 94.31 100 GLY A C 1
ATOM 799 O O . GLY A 1 100 ? -6.867 8.672 6.754 1 94.31 100 GLY A O 1
ATOM 800 N N . TYR A 1 101 ? -8.852 9.445 7.438 1 95.88 101 TYR A N 1
ATOM 801 C CA . TYR A 1 101 ? -9.578 8.328 6.844 1 95.88 101 TYR A CA 1
ATOM 802 C C . TYR A 1 101 ? -9.43 8.328 5.328 1 95.88 101 TYR A C 1
ATOM 804 O O . TYR A 1 101 ? -9.258 7.266 4.719 1 95.88 101 TYR A O 1
ATOM 812 N N . MET A 1 102 ? -9.5 9.445 4.738 1 95.31 102 MET A N 1
ATOM 813 C CA . MET A 1 102 ? -9.367 9.547 3.289 1 95.31 102 MET A CA 1
ATOM 814 C C . MET A 1 102 ? -7.992 9.062 2.834 1 95.31 102 MET A C 1
ATOM 816 O O . MET A 1 102 ? -7.891 8.25 1.917 1 95.31 102 MET A O 1
ATOM 820 N N . THR A 1 103 ? -6.965 9.523 3.479 1 95.19 103 THR A N 1
ATOM 821 C CA . THR A 1 103 ? -5.609 9.141 3.104 1 95.19 103 THR A CA 1
ATOM 822 C C . THR A 1 103 ? -5.371 7.656 3.387 1 95.19 103 THR A C 1
ATOM 824 O O . THR A 1 103 ? -4.73 6.965 2.596 1 95.19 103 THR A O 1
ATOM 827 N N . ALA A 1 104 ? -5.898 7.188 4.5 1 96.62 104 ALA A N 1
ATOM 828 C CA . ALA A 1 104 ? -5.797 5.77 4.82 1 96.62 104 ALA A CA 1
ATOM 829 C C . ALA A 1 104 ? -6.531 4.918 3.787 1 96.62 104 ALA A C 1
ATOM 831 O O . ALA A 1 104 ? -6.059 3.842 3.412 1 96.62 104 ALA A O 1
ATOM 832 N N . GLY A 1 105 ? -7.734 5.418 3.361 1 97.44 105 GLY A N 1
ATOM 833 C CA . GLY A 1 105 ? -8.453 4.738 2.297 1 97.44 105 GLY A CA 1
ATOM 834 C C . GLY A 1 105 ? -7.656 4.633 1.01 1 97.44 105 GLY A C 1
ATOM 835 O O . GLY A 1 105 ? -7.594 3.568 0.393 1 97.44 105 GLY A O 1
ATOM 836 N N . MET A 1 106 ? -7.031 5.711 0.614 1 97.56 106 MET A N 1
ATOM 837 C CA . MET A 1 106 ? -6.211 5.711 -0.595 1 97.56 106 MET A CA 1
ATOM 838 C C . MET A 1 106 ? -5.066 4.711 -0.476 1 97.56 106 MET A C 1
ATOM 840 O O . MET A 1 106 ? -4.773 3.979 -1.425 1 97.56 106 MET A O 1
ATOM 844 N N . MET A 1 107 ? -4.43 4.629 0.625 1 98.44 107 MET A N 1
ATOM 845 C CA . MET A 1 107 ? -3.363 3.664 0.874 1 98.44 107 MET A CA 1
ATOM 846 C C . MET A 1 107 ? -3.889 2.236 0.764 1 98.44 107 MET A C 1
ATOM 848 O O . MET A 1 107 ? -3.277 1.396 0.101 1 98.44 107 MET A O 1
ATOM 852 N N . THR A 1 108 ? -5.02 1.978 1.345 1 98.75 108 THR A N 1
ATOM 853 C CA . THR A 1 108 ? -5.617 0.647 1.321 1 98.75 108 THR A CA 1
ATOM 854 C C . THR A 1 108 ? -5.934 0.22 -0.11 1 98.75 108 THR A C 1
ATOM 856 O O . THR A 1 108 ? -5.648 -0.914 -0.501 1 98.75 108 THR A O 1
ATOM 859 N N . GLU A 1 109 ? -6.5 1.144 -0.83 1 98.69 109 GLU A N 1
ATOM 860 C CA . GLU A 1 109 ? -6.859 0.806 -2.203 1 98.69 109 GLU A CA 1
ATOM 861 C C . GLU A 1 109 ? -5.621 0.473 -3.031 1 98.69 109 GLU A C 1
ATOM 863 O O . GLU A 1 109 ? -5.652 -0.431 -3.867 1 98.69 109 GLU A O 1
ATOM 868 N N . ARG A 1 110 ? -4.578 1.146 -2.844 1 98.31 110 ARG A N 1
ATOM 869 C CA . ARG A 1 110 ? -3.365 0.846 -3.6 1 98.31 110 ARG A CA 1
ATOM 870 C C . ARG A 1 110 ? -2.773 -0.495 -3.176 1 98.31 110 ARG A C 1
ATOM 872 O O . ARG A 1 110 ? -2.254 -1.24 -4.012 1 98.31 110 ARG A O 1
ATOM 879 N N . VAL A 1 111 ? -2.828 -0.764 -1.906 1 98.56 111 VAL A N 1
ATOM 880 C CA . VAL A 1 111 ? -2.408 -2.074 -1.423 1 98.56 111 VAL A CA 1
ATOM 881 C C . VAL A 1 111 ? -3.236 -3.166 -2.098 1 98.56 111 VAL A C 1
ATOM 883 O O . VAL A 1 111 ? -2.688 -4.145 -2.607 1 98.56 111 VAL A O 1
ATOM 886 N N . GLU A 1 112 ? -4.531 -2.945 -2.168 1 98.81 112 GLU A N 1
ATOM 887 C CA . GLU A 1 112 ? -5.418 -3.936 -2.77 1 98.81 112 GLU A CA 1
ATOM 888 C C . GLU A 1 112 ? -5.191 -4.039 -4.277 1 98.81 112 GLU A C 1
ATOM 890 O O . GLU A 1 112 ? -5.168 -5.137 -4.832 1 98.81 112 GLU A O 1
ATOM 895 N N . MET A 1 113 ? -5.043 -2.926 -4.902 1 98.56 113 MET A N 1
ATOM 896 C CA . MET A 1 113 ? -4.742 -2.955 -6.332 1 98.56 113 MET A CA 1
ATOM 897 C C . MET A 1 113 ? -3.514 -3.816 -6.609 1 98.56 113 MET A C 1
ATOM 899 O O . MET A 1 113 ? -3.545 -4.684 -7.484 1 98.56 113 MET A O 1
ATOM 903 N N . THR A 1 114 ? -2.52 -3.596 -5.836 1 98.31 114 THR A N 1
ATOM 904 C CA . THR A 1 114 ? -1.272 -4.324 -6.035 1 98.31 114 THR A CA 1
ATOM 905 C C . THR A 1 114 ? -1.465 -5.812 -5.754 1 98.31 114 THR A C 1
ATOM 907 O O . THR A 1 114 ? -0.953 -6.66 -6.488 1 98.31 114 THR A O 1
ATOM 910 N N . ALA A 1 115 ? -2.188 -6.133 -4.715 1 98.56 115 ALA A N 1
ATOM 911 C CA . ALA A 1 115 ? -2.447 -7.527 -4.375 1 98.56 115 ALA A CA 1
ATOM 912 C C . ALA A 1 115 ? -3.184 -8.242 -5.508 1 98.56 115 ALA A C 1
ATOM 914 O O . ALA A 1 115 ? -2.799 -9.336 -5.914 1 98.56 115 ALA A O 1
ATOM 915 N N . TYR A 1 116 ? -4.199 -7.598 -6.059 1 98.75 116 TYR A N 1
ATOM 916 C CA . TYR A 1 116 ? -4.973 -8.211 -7.133 1 98.75 116 TYR A CA 1
ATOM 917 C C . TYR A 1 116 ? -4.137 -8.336 -8.398 1 98.75 116 TYR A C 1
ATOM 919 O O . TYR A 1 116 ? -4.258 -9.312 -9.141 1 98.75 116 TYR A O 1
ATOM 927 N N . GLU A 1 117 ? -3.361 -7.355 -8.68 1 97.31 117 GLU A N 1
ATOM 928 C CA . GLU A 1 117 ? -2.473 -7.441 -9.836 1 97.31 117 GLU A CA 1
ATOM 929 C C . GLU A 1 117 ? -1.502 -8.609 -9.695 1 97.31 117 GLU A C 1
ATOM 931 O O . GLU A 1 117 ? -1.223 -9.312 -10.672 1 97.31 117 GLU A O 1
ATOM 936 N N . GLY A 1 118 ? -0.956 -8.82 -8.477 1 96.06 118 GLY A N 1
ATOM 937 C CA . GLY A 1 118 ? -0.117 -9.977 -8.219 1 96.06 118 GLY A CA 1
ATOM 938 C C . GLY A 1 118 ? -0.844 -11.297 -8.422 1 96.06 118 GLY A C 1
ATOM 939 O O . GLY A 1 118 ? -0.311 -12.211 -9.047 1 96.06 118 GLY A O 1
ATOM 940 N N . LEU A 1 119 ? -2.062 -11.367 -7.949 1 98.12 119 LEU A N 1
ATOM 941 C CA . LEU A 1 119 ? -2.867 -12.578 -8.117 1 98.12 119 LEU A CA 1
ATOM 942 C C . LEU A 1 119 ? -3.145 -12.844 -9.586 1 98.12 119 LEU A C 1
ATOM 944 O O . LEU A 1 119 ? -3.037 -13.984 -10.047 1 98.12 119 LEU A O 1
ATOM 948 N N . GLU A 1 120 ? -3.477 -11.789 -10.312 1 97.44 120 GLU A N 1
ATOM 949 C CA . GLU A 1 120 ? -3.754 -11.945 -11.734 1 97.44 120 GLU A CA 1
ATOM 950 C C . GLU A 1 120 ? -2.512 -12.406 -12.492 1 97.44 120 GLU A C 1
ATOM 952 O O . GLU A 1 120 ? -2.604 -13.242 -13.391 1 97.44 120 GLU A O 1
ATOM 957 N N . LEU A 1 121 ? -1.402 -11.82 -12.141 1 93.5 121 LEU A N 1
ATOM 958 C CA . LEU A 1 121 ? -0.148 -12.219 -12.766 1 93.5 121 LEU A CA 1
ATOM 959 C C . LEU A 1 121 ? 0.114 -13.703 -12.57 1 93.5 121 LEU A C 1
ATOM 961 O O . LEU A 1 121 ? 0.403 -14.422 -13.531 1 93.5 121 LEU A O 1
ATOM 965 N N . MET A 1 122 ? -0.009 -14.195 -11.359 1 93.31 122 MET A N 1
ATOM 966 C CA . MET A 1 122 ? 0.235 -15.602 -11.062 1 93.31 122 MET A CA 1
ATOM 967 C C . MET A 1 122 ? -0.802 -16.5 -11.742 1 93.31 122 MET A C 1
ATOM 969 O O . MET A 1 122 ? -0.46 -17.531 -12.312 1 93.31 122 MET A O 1
ATOM 973 N N . ALA A 1 123 ? -2.061 -16.062 -11.672 1 95.81 123 ALA A N 1
ATOM 974 C CA . ALA A 1 123 ? -3.133 -16.828 -12.297 1 95.81 123 ALA A CA 1
ATOM 975 C C . ALA A 1 123 ? -2.902 -17 -13.797 1 95.81 123 ALA A C 1
ATOM 977 O O . ALA A 1 123 ? -3.086 -18.078 -14.344 1 95.81 123 ALA A O 1
ATOM 978 N N . ASP A 1 124 ? -2.523 -15.906 -14.406 1 92.94 124 ASP A N 1
ATOM 979 C CA . ASP A 1 124 ? -2.234 -15.922 -15.844 1 92.94 124 ASP A CA 1
ATOM 980 C C . ASP A 1 124 ? -1.085 -16.875 -16.156 1 92.94 124 ASP A C 1
ATOM 982 O O . ASP A 1 124 ? -1.165 -17.656 -17.109 1 92.94 124 ASP A O 1
ATOM 986 N N . ARG A 1 125 ? -0.106 -16.938 -15.344 1 89.62 125 ARG A N 1
ATOM 987 C CA . ARG A 1 125 ? 1.071 -17.766 -15.578 1 89.62 125 ARG A CA 1
ATOM 988 C C . ARG A 1 125 ? 0.758 -19.25 -15.344 1 89.62 125 ARG A C 1
ATOM 990 O O . ARG A 1 125 ? 1.324 -20.125 -16 1 89.62 125 ARG A O 1
ATOM 997 N N . ILE A 1 126 ? -0.07 -19.453 -14.43 1 91.69 126 ILE A N 1
ATOM 998 C CA . ILE A 1 126 ? -0.483 -20.828 -14.117 1 91.69 126 ILE A CA 1
ATOM 999 C C . ILE A 1 126 ? -1.361 -21.359 -15.25 1 91.69 126 ILE A C 1
ATOM 1001 O O . ILE A 1 126 ? -1.371 -22.562 -15.516 1 91.69 126 ILE A O 1
ATOM 1005 N N . GLY A 1 127 ? -2.133 -20.453 -15.883 1 93.81 127 GLY A N 1
ATOM 1006 C CA . GLY A 1 127 ? -3.033 -20.844 -16.953 1 93.81 127 GLY A CA 1
ATOM 1007 C C . GLY A 1 127 ? -4.473 -21 -16.5 1 93.81 127 GLY A C 1
ATOM 1008 O O . GLY A 1 127 ? -5.23 -21.781 -17.078 1 93.81 127 GLY A O 1
ATOM 1009 N N . TYR A 1 128 ? -4.773 -20.312 -15.461 1 96.19 128 TYR A N 1
ATOM 1010 C CA . TYR A 1 128 ? -6.164 -20.359 -15.023 1 96.19 128 TYR A CA 1
ATOM 1011 C C . TYR A 1 128 ? -7.066 -19.641 -16.031 1 96.19 128 TYR A C 1
ATOM 1013 O O . TYR A 1 128 ? -6.672 -18.641 -16.625 1 96.19 128 TYR A O 1
ATOM 1021 N N . GLY A 1 129 ? -8.273 -20.156 -16.156 1 97.25 129 GLY A N 1
ATOM 1022 C CA . GLY A 1 129 ? -9.219 -19.609 -17.125 1 97.25 129 GLY A CA 1
ATOM 1023 C C . GLY A 1 129 ? -10.016 -18.438 -16.594 1 97.25 129 GLY A C 1
ATOM 1024 O O . GLY A 1 129 ? -9.688 -17.875 -15.547 1 97.25 129 GLY A O 1
ATOM 1025 N N . SER A 1 130 ? -11.016 -18.062 -17.297 1 98.44 130 SER A N 1
ATOM 1026 C CA . SER A 1 130 ? -11.812 -16.859 -17.031 1 98.44 130 SER A CA 1
ATOM 1027 C C . SER A 1 130 ? -12.539 -16.969 -15.703 1 98.44 130 SER A C 1
ATOM 1029 O O . SER A 1 130 ? -12.805 -15.953 -15.055 1 98.44 130 SER A O 1
ATOM 1031 N N . GLU A 1 131 ? -12.789 -18.141 -15.273 1 98.5 131 GLU A N 1
ATOM 1032 C CA . GLU A 1 131 ? -13.516 -18.344 -14.023 1 98.5 131 GLU A CA 1
ATOM 1033 C C . GLU A 1 131 ? -12.688 -17.859 -12.828 1 98.5 131 GLU A C 1
ATOM 1035 O O . GLU A 1 131 ? -13.242 -17.531 -11.781 1 98.5 131 GLU A O 1
ATOM 1040 N N . VAL A 1 132 ? -11.391 -17.859 -12.992 1 98.75 132 VAL A N 1
ATOM 1041 C CA . VAL A 1 132 ? -10.492 -17.359 -11.961 1 98.75 132 VAL A CA 1
ATOM 1042 C C . VAL A 1 132 ? -10.141 -15.898 -12.242 1 98.75 132 VAL A C 1
ATOM 1044 O O . VAL A 1 132 ? -10.219 -15.055 -11.352 1 98.75 132 VAL A O 1
ATOM 1047 N N . MET A 1 133 ? -9.852 -15.586 -13.484 1 98.69 133 MET A N 1
ATOM 1048 C CA . MET A 1 133 ? -9.312 -14.281 -13.867 1 98.69 133 MET A CA 1
ATOM 1049 C C . MET A 1 133 ? -10.391 -13.203 -13.75 1 98.69 133 MET A C 1
ATOM 1051 O O . MET A 1 133 ? -10.109 -12.086 -13.297 1 98.69 133 MET A O 1
ATOM 1055 N N . ASP A 1 134 ? -11.586 -13.523 -14.133 1 98.81 134 ASP A N 1
ATOM 1056 C CA . ASP A 1 134 ? -12.625 -12.5 -14.227 1 98.81 134 ASP A CA 1
ATOM 1057 C C . ASP A 1 134 ? -12.969 -11.93 -12.852 1 98.81 134 ASP A C 1
ATOM 1059 O O . ASP A 1 134 ? -13.031 -10.711 -12.672 1 98.81 134 ASP A O 1
ATOM 1063 N N . PRO A 1 135 ? -13.156 -12.805 -11.836 1 98.88 135 PRO A N 1
ATOM 1064 C CA . PRO A 1 135 ? -13.461 -12.234 -10.516 1 98.88 135 PRO A CA 1
ATOM 1065 C C . PRO A 1 135 ? -12.305 -11.398 -9.961 1 98.88 135 PRO A C 1
ATOM 1067 O O . PRO A 1 135 ? -12.547 -10.367 -9.32 1 98.88 135 PRO A O 1
ATOM 1070 N N . LEU A 1 136 ? -11.094 -11.812 -10.148 1 98.88 136 LEU A N 1
ATOM 1071 C CA . LEU A 1 136 ? -9.945 -11.047 -9.688 1 98.88 136 LEU A CA 1
ATOM 1072 C C . LEU A 1 136 ? -9.898 -9.68 -10.359 1 98.88 136 LEU A C 1
ATOM 1074 O O . LEU A 1 136 ? -9.695 -8.664 -9.695 1 98.88 136 LEU A O 1
ATOM 1078 N N . SER A 1 137 ? -10.148 -9.664 -11.648 1 98.81 137 SER A N 1
ATOM 1079 C CA . SER A 1 137 ? -10.125 -8.422 -12.414 1 98.81 137 SER A CA 1
ATOM 1080 C C . SER A 1 137 ? -11.266 -7.496 -12.008 1 98.81 137 SER A C 1
ATOM 1082 O O . SER A 1 137 ? -11.094 -6.281 -11.93 1 98.81 137 SER A O 1
ATOM 1084 N N . ALA A 1 138 ? -12.406 -8.086 -11.781 1 98.88 138 ALA A N 1
ATOM 1085 C CA . ALA A 1 138 ? -13.547 -7.293 -11.344 1 98.88 138 ALA A CA 1
ATOM 1086 C C . ALA A 1 138 ? -13.258 -6.59 -10.023 1 98.88 138 ALA A C 1
ATOM 1088 O O . ALA A 1 138 ? -13.523 -5.395 -9.875 1 98.88 138 ALA A O 1
ATOM 1089 N N . ASN A 1 139 ? -12.719 -7.359 -9.039 1 98.88 139 ASN A N 1
ATOM 1090 C CA . ASN A 1 139 ? -12.336 -6.75 -7.77 1 98.88 139 ASN A CA 1
ATOM 1091 C C . ASN A 1 139 ? -11.312 -5.641 -7.969 1 98.88 139 ASN A C 1
ATOM 1093 O O . ASN A 1 139 ? -11.453 -4.547 -7.414 1 98.88 139 ASN A O 1
ATOM 1097 N N . ARG A 1 140 ? -10.258 -5.879 -8.719 1 98.88 140 ARG A N 1
ATOM 1098 C CA . ARG A 1 140 ? -9.211 -4.895 -8.961 1 98.88 140 ARG A CA 1
ATOM 1099 C C . ARG A 1 140 ? -9.789 -3.615 -9.562 1 98.88 140 ARG A C 1
ATOM 1101 O O . ARG A 1 140 ? -9.43 -2.512 -9.141 1 98.88 140 ARG A O 1
ATOM 1108 N N . GLU A 1 141 ? -10.719 -3.762 -10.547 1 98.81 141 GLU A N 1
ATOM 1109 C CA . GLU A 1 141 ? -11.297 -2.598 -11.211 1 98.81 141 GLU A CA 1
ATOM 1110 C C . GLU A 1 141 ? -12.133 -1.77 -10.242 1 98.81 141 GLU A C 1
ATOM 1112 O O . GLU A 1 141 ? -12.125 -0.538 -10.297 1 98.81 141 GLU A O 1
ATOM 1117 N N . GLU A 1 142 ? -12.859 -2.438 -9.414 1 98.81 142 GLU A N 1
ATOM 1118 C CA . GLU A 1 142 ? -13.641 -1.727 -8.414 1 98.81 142 GLU A CA 1
ATOM 1119 C C . GLU A 1 142 ? -12.734 -1.012 -7.41 1 98.81 142 GLU A C 1
ATOM 1121 O O . GLU A 1 142 ? -13.047 0.095 -6.965 1 98.81 142 GLU A O 1
ATOM 1126 N N . GLU A 1 143 ? -11.555 -1.604 -7.027 1 98.81 143 GLU A N 1
ATOM 1127 C CA . GLU A 1 143 ? -10.586 -0.92 -6.168 1 98.81 143 GLU A CA 1
ATOM 1128 C C . GLU A 1 143 ? -10.016 0.315 -6.859 1 98.81 143 GLU A C 1
ATOM 1130 O O . GLU A 1 143 ? -9.797 1.346 -6.219 1 98.81 143 GLU A O 1
ATOM 1135 N N . LYS A 1 144 ? -9.727 0.205 -8.125 1 98.44 144 LYS A N 1
ATOM 1136 C CA . LYS A 1 144 ? -9.234 1.351 -8.891 1 98.44 144 LYS A CA 1
ATOM 1137 C C . LYS A 1 144 ? -10.258 2.486 -8.891 1 98.44 144 LYS A C 1
ATOM 1139 O O . LYS A 1 144 ? -9.891 3.654 -8.734 1 98.44 144 LYS A O 1
ATOM 1144 N N . SER A 1 145 ? -11.484 2.1 -9.086 1 98.44 145 SER A N 1
ATOM 1145 C CA . SER A 1 145 ? -12.555 3.088 -9.078 1 98.44 145 SER A CA 1
ATOM 1146 C C . SER A 1 145 ? -12.664 3.768 -7.715 1 98.44 145 SER A C 1
ATOM 1148 O O . SER A 1 145 ? -12.805 4.988 -7.633 1 98.44 145 SER A O 1
ATOM 1150 N N . ALA A 1 146 ? -12.617 2.938 -6.641 1 98.12 146 ALA A N 1
ATOM 1151 C CA . ALA A 1 146 ? -12.664 3.492 -5.289 1 98.12 146 ALA A CA 1
ATOM 1152 C C . ALA A 1 146 ? -11.508 4.457 -5.055 1 98.12 146 ALA A C 1
ATOM 1154 O O . ALA A 1 146 ? -11.695 5.531 -4.477 1 98.12 146 ALA A O 1
ATOM 1155 N N . PHE A 1 147 ? -10.352 4.117 -5.508 1 98.06 147 PHE A N 1
ATOM 1156 C CA . PHE A 1 147 ? -9.195 4.992 -5.371 1 98.06 147 PHE A CA 1
ATOM 1157 C C . PHE A 1 147 ? -9.438 6.328 -6.062 1 98.06 147 PHE A C 1
ATOM 1159 O O . PHE A 1 147 ? -9.156 7.387 -5.5 1 98.06 147 PHE A O 1
ATOM 1166 N N . ARG A 1 148 ? -9.953 6.293 -7.285 1 97.25 148 ARG A N 1
ATOM 1167 C CA . ARG A 1 148 ? -10.211 7.508 -8.047 1 97.25 148 ARG A CA 1
ATOM 1168 C C . ARG A 1 148 ? -11.219 8.398 -7.328 1 97.25 148 ARG A C 1
ATOM 1170 O O . ARG A 1 148 ? -11.086 9.625 -7.332 1 97.25 148 ARG A O 1
ATOM 1177 N N . GLU A 1 149 ? -12.172 7.789 -6.773 1 96.25 149 GLU A N 1
ATOM 1178 C CA . GLU A 1 149 ? -13.164 8.555 -6.031 1 96.25 149 GLU A CA 1
ATOM 1179 C C . GLU A 1 149 ? -12.539 9.242 -4.82 1 96.25 149 GLU A C 1
ATOM 1181 O O . GLU A 1 149 ? -12.828 10.406 -4.543 1 96.25 149 GLU A O 1
ATOM 1186 N N . LEU A 1 150 ? -11.695 8.516 -4.086 1 96.44 150 LEU A N 1
ATOM 1187 C CA . LEU A 1 150 ? -11.016 9.094 -2.934 1 96.44 150 LEU A CA 1
ATOM 1188 C C . LEU A 1 150 ? -10.07 10.211 -3.365 1 96.44 150 LEU A C 1
ATOM 1190 O O . LEU A 1 150 ? -9.992 11.258 -2.713 1 96.44 150 LEU A O 1
ATOM 1194 N N . GLU A 1 151 ? -9.414 9.961 -4.461 1 93.81 151 GLU A N 1
ATOM 1195 C CA . GLU A 1 151 ? -8.516 10.977 -4.996 1 93.81 151 GLU A CA 1
ATOM 1196 C C . GLU A 1 151 ? -9.281 12.242 -5.379 1 93.81 151 GLU A C 1
ATOM 1198 O O . GLU A 1 151 ? -8.859 13.352 -5.051 1 93.81 151 GLU A O 1
ATOM 1203 N N . ALA A 1 152 ? -10.414 12.086 -6.047 1 92.5 152 ALA A N 1
ATOM 1204 C CA . ALA A 1 152 ? -11.258 13.219 -6.426 1 92.5 152 ALA A CA 1
ATOM 1205 C C . ALA A 1 152 ? -11.758 13.969 -5.195 1 92.5 152 ALA A C 1
ATOM 1207 O O . ALA A 1 152 ? -11.805 15.195 -5.184 1 92.5 152 ALA A O 1
ATOM 1208 N N . MET A 1 153 ? -12.109 13.273 -4.184 1 90.06 153 MET A N 1
ATOM 1209 C CA . MET A 1 153 ? -12.57 13.883 -2.941 1 90.06 153 MET A CA 1
ATOM 1210 C C . MET A 1 153 ? -11.461 14.711 -2.301 1 90.06 153 MET A C 1
ATOM 1212 O O . MET A 1 153 ? -11.711 15.797 -1.779 1 90.06 153 MET A O 1
ATOM 1216 N N . SER A 1 154 ? -10.242 14.195 -2.289 1 87.69 154 SER A N 1
ATOM 1217 C CA . SER A 1 154 ? -9.109 14.883 -1.68 1 87.69 154 SER A CA 1
ATOM 1218 C C . SER A 1 154 ? -8.828 16.203 -2.371 1 87.69 154 SER A C 1
ATOM 1220 O O . SER A 1 154 ? -8.258 17.125 -1.768 1 87.69 154 SER A O 1
ATOM 1222 N N . GLU A 1 155 ? -9.305 16.359 -3.621 1 84.06 155 GLU A N 1
ATOM 1223 C CA . GLU A 1 155 ? -9.055 17.547 -4.414 1 84.06 155 GLU A CA 1
ATOM 1224 C C . GLU A 1 155 ? -10.281 18.453 -4.469 1 84.06 155 GLU A C 1
ATOM 1226 O O . GLU A 1 155 ? -10.234 19.547 -5.031 1 84.06 155 GLU A O 1
ATOM 1231 N N . SER A 1 156 ? -11.305 17.953 -3.859 1 80.94 156 SER A N 1
ATOM 1232 C CA . SER A 1 156 ? -12.578 18.656 -3.98 1 80.94 156 SER A CA 1
ATOM 1233 C C . SER A 1 156 ? -12.578 19.953 -3.17 1 80.94 156 SER A C 1
ATOM 1235 O O . SER A 1 156 ? -11.805 20.094 -2.219 1 80.94 156 SER A O 1
ATOM 1237 N N . SER A 1 157 ? -13.445 20.844 -3.568 1 69.5 157 SER A N 1
ATOM 1238 C CA . SER A 1 157 ? -13.609 22.141 -2.922 1 69.5 157 SER A CA 1
ATOM 1239 C C . SER A 1 157 ? -14.062 21.984 -1.475 1 69.5 157 SER A C 1
ATOM 1241 O O . SER A 1 157 ? -13.672 22.766 -0.607 1 69.5 157 SER A O 1
ATOM 1243 N N . GLU A 1 158 ? -14.859 21.016 -1.21 1 63.38 158 GLU A N 1
ATOM 1244 C CA . GLU A 1 158 ? -15.328 20.781 0.15 1 63.38 158 GLU A CA 1
ATOM 1245 C C . GLU A 1 158 ? -14.164 20.5 1.098 1 63.38 158 GLU A C 1
ATOM 1247 O O . GLU A 1 158 ? -14.125 21.031 2.213 1 63.38 158 GLU A O 1
ATOM 1252 N N . MET A 1 159 ? -13.32 19.766 0.598 1 68.19 159 MET A N 1
ATOM 1253 C CA . MET A 1 159 ? -12.156 19.469 1.432 1 68.19 159 MET A CA 1
ATOM 1254 C C . MET A 1 159 ? -11.25 20.688 1.552 1 68.19 159 MET A C 1
ATOM 1256 O O . MET A 1 159 ? -10.664 20.938 2.609 1 68.19 159 MET A O 1
ATOM 1260 N N . ARG A 1 160 ? -11.336 21.438 0.538 1 65.44 160 ARG A N 1
ATOM 1261 C CA . ARG A 1 160 ? -10.562 22.672 0.578 1 65.44 160 ARG A CA 1
ATOM 1262 C C . ARG A 1 160 ? -11.062 23.594 1.686 1 65.44 160 ARG A C 1
ATOM 1264 O O . ARG A 1 160 ? -10.258 24.203 2.396 1 65.44 160 ARG A O 1
ATOM 1271 N N . SER A 1 161 ? -12.453 23.703 1.724 1 65.19 161 SER A N 1
ATOM 1272 C CA . SER A 1 161 ? -13.039 24.531 2.768 1 65.19 161 SER A CA 1
ATOM 1273 C C . SER A 1 161 ? -12.633 24.047 4.156 1 65.19 161 SER A C 1
ATOM 1275 O O . SER A 1 161 ? -12.352 24.844 5.047 1 65.19 161 SER A O 1
ATOM 1277 N N . PHE A 1 162 ? -12.641 22.75 4.223 1 65.12 162 PHE A N 1
ATOM 1278 C CA . PHE A 1 162 ? -12.227 22.188 5.5 1 65.12 162 PHE A CA 1
ATOM 1279 C C . PHE A 1 162 ? -10.758 22.484 5.785 1 65.12 162 PHE A C 1
ATOM 1281 O O . PHE A 1 162 ? -10.406 22.859 6.898 1 65.12 162 PHE A O 1
ATOM 1288 N N . TRP A 1 163 ? -9.969 22.328 4.711 1 65.31 163 TRP A N 1
ATOM 1289 C CA . TRP A 1 163 ? -8.547 22.625 4.852 1 65.31 163 TRP A CA 1
ATOM 1290 C C . TRP A 1 163 ? -8.328 24.047 5.367 1 65.31 163 TRP A C 1
ATOM 1292 O O . TRP A 1 163 ? -7.469 24.281 6.219 1 65.31 163 TRP A O 1
ATOM 1302 N N . ASP A 1 164 ? -9.18 24.906 4.895 1 65.06 164 ASP A N 1
ATOM 1303 C CA . ASP A 1 164 ? -9.094 26.312 5.285 1 65.06 164 ASP A CA 1
ATOM 1304 C C . ASP A 1 164 ? -9.398 26.484 6.77 1 65.06 164 ASP A C 1
ATOM 1306 O O . ASP A 1 164 ? -8.812 27.344 7.434 1 65.06 164 ASP A O 1
ATOM 1310 N N . ARG A 1 165 ? -10.18 25.562 7.219 1 64.31 165 ARG A N 1
ATOM 1311 C CA . ARG A 1 165 ? -10.609 25.703 8.609 1 64.31 165 ARG A CA 1
ATOM 1312 C C . ARG A 1 165 ? -9.531 25.188 9.562 1 64.31 165 ARG A C 1
ATOM 1314 O O . ARG A 1 165 ? -9.383 25.688 10.672 1 64.31 165 ARG A O 1
ATOM 1321 N N . ILE A 1 166 ? -8.797 24.234 9.086 1 62.69 166 ILE A N 1
ATOM 1322 C CA . ILE A 1 166 ? -7.898 23.578 10.039 1 62.69 166 ILE A CA 1
ATOM 1323 C C . ILE A 1 166 ? -6.488 24.156 9.883 1 62.69 166 ILE A C 1
ATOM 1325 O O . ILE A 1 166 ? -5.562 23.734 10.578 1 62.69 166 ILE A O 1
ATOM 1329 N N . THR A 1 167 ? -6.258 24.938 8.867 1 63.5 167 THR A N 1
ATOM 1330 C CA . THR A 1 167 ? -4.953 25.562 8.68 1 63.5 167 THR A CA 1
ATOM 1331 C C . THR A 1 167 ? -4.914 26.938 9.359 1 63.5 167 THR A C 1
ATOM 1333 O O . THR A 1 167 ? -5.852 27.719 9.227 1 63.5 167 THR A O 1
ATOM 1336 N N . PRO A 1 168 ? -4.039 27 10.398 1 56.62 168 PRO A N 1
ATOM 1337 C CA . PRO A 1 168 ? -3.996 28.281 11.078 1 56.62 168 PRO A CA 1
ATOM 1338 C C . PRO A 1 168 ? -3.891 29.469 10.117 1 56.62 168 PRO A C 1
ATOM 1340 O O . PRO A 1 168 ? -3.32 29.328 9.031 1 56.62 168 PRO A O 1
ATOM 1343 N N . SER A 1 169 ? -4.828 30.594 10.344 1 51.12 169 SER A N 1
ATOM 1344 C CA . SER A 1 169 ? -4.738 31.906 9.703 1 51.12 169 SER A CA 1
ATOM 1345 C C . SER A 1 169 ? -3.346 32.5 9.852 1 51.12 169 SER A C 1
ATOM 1347 O O . SER A 1 169 ? -2.68 32.281 10.867 1 51.12 169 SER A O 1
ATOM 1349 N N . MET B 1 1 ? 0.41 10.07 20.828 1 65.06 1 MET B N 1
ATOM 1350 C CA . MET B 1 1 ? 0.519 11.516 20.672 1 65.06 1 MET B CA 1
ATOM 1351 C C . MET B 1 1 ? -0.778 12.102 20.125 1 65.06 1 MET B C 1
ATOM 1353 O O . MET B 1 1 ? -1.506 11.422 19.391 1 65.06 1 MET B O 1
ATOM 1357 N N . SER B 1 2 ? -1.207 13.172 20.688 1 80.19 2 SER B N 1
ATOM 1358 C CA . SER B 1 2 ? -2.414 13.844 20.219 1 80.19 2 SER B CA 1
ATOM 1359 C C . SER B 1 2 ? -2.109 14.781 19.047 1 80.19 2 SER B C 1
ATOM 1361 O O . SER B 1 2 ? -1.097 15.484 19.062 1 80.19 2 SER B O 1
ATOM 1363 N N . MET B 1 3 ? -2.855 14.555 17.953 1 86.31 3 MET B N 1
ATOM 1364 C CA . MET B 1 3 ? -2.717 15.43 16.781 1 86.31 3 MET B CA 1
ATOM 1365 C C . MET B 1 3 ? -3.83 16.469 16.75 1 86.31 3 MET B C 1
ATOM 1367 O O . MET B 1 3 ? -4.984 16.141 16.469 1 86.31 3 MET B O 1
ATOM 1371 N N . ASN B 1 4 ? -3.443 17.766 17.047 1 85.06 4 ASN B N 1
ATOM 1372 C CA . ASN B 1 4 ? -4.43 18.828 17.25 1 85.06 4 ASN B CA 1
ATOM 1373 C C . ASN B 1 4 ? -4.465 19.797 16.078 1 85.06 4 ASN B C 1
ATOM 1375 O O . ASN B 1 4 ? -5.379 20.609 15.961 1 85.06 4 ASN B O 1
ATOM 1379 N N . ALA B 1 5 ? -3.434 19.766 15.297 1 89.44 5 ALA B N 1
ATOM 1380 C CA . ALA B 1 5 ? -3.33 20.609 14.109 1 89.44 5 ALA B CA 1
ATOM 1381 C C . ALA B 1 5 ? -2.775 19.828 12.922 1 89.44 5 ALA B C 1
ATOM 1383 O O . ALA B 1 5 ? -2.199 18.75 13.102 1 89.44 5 ALA B O 1
ATOM 1384 N N . LEU B 1 6 ? -3.018 20.359 11.719 1 91.94 6 LEU B N 1
ATOM 1385 C CA . LEU B 1 6 ? -2.535 19.703 10.508 1 91.94 6 LEU B CA 1
ATOM 1386 C C . LEU B 1 6 ? -1.018 19.562 10.531 1 91.94 6 LEU B C 1
ATOM 1388 O O . LEU B 1 6 ? -0.472 18.578 10.039 1 91.94 6 LEU B O 1
ATOM 1392 N N . GLU B 1 7 ? -0.393 20.547 11.117 1 94.06 7 GLU B N 1
ATOM 1393 C CA . GLU B 1 7 ? 1.062 20.5 11.242 1 94.06 7 GLU B CA 1
ATOM 1394 C C . GLU B 1 7 ? 1.509 19.297 12.078 1 94.06 7 GLU B C 1
ATOM 1396 O O . GLU B 1 7 ? 2.541 18.688 11.789 1 94.06 7 GLU B O 1
ATOM 1401 N N . ASP B 1 8 ? 0.722 18.969 13.07 1 94.75 8 ASP B N 1
ATOM 1402 C CA . ASP B 1 8 ? 1.033 17.812 13.891 1 94.75 8 ASP B CA 1
ATOM 1403 C C . ASP B 1 8 ? 0.92 16.516 13.07 1 94.75 8 ASP B C 1
ATOM 1405 O O . ASP B 1 8 ? 1.771 15.633 13.18 1 94.75 8 ASP B O 1
ATOM 1409 N N . MET B 1 9 ? -0.138 16.453 12.328 1 94.62 9 MET B N 1
ATOM 1410 C CA . MET B 1 9 ? -0.35 15.281 11.492 1 94.62 9 MET B CA 1
ATOM 1411 C C . MET B 1 9 ? 0.746 15.164 10.438 1 94.62 9 MET B C 1
ATOM 1413 O O . MET B 1 9 ? 1.248 14.062 10.188 1 94.62 9 MET B O 1
ATOM 1417 N N . PHE B 1 10 ? 1.07 16.312 9.867 1 96.56 10 PHE B N 1
ATOM 1418 C CA . PHE B 1 10 ? 2.145 16.328 8.875 1 96.56 10 PHE B CA 1
ATOM 1419 C C . PHE B 1 10 ? 3.441 15.797 9.484 1 96.56 10 PHE B C 1
ATOM 1421 O O . PHE B 1 10 ? 4.086 14.914 8.914 1 96.56 10 PHE B O 1
ATOM 1428 N N . GLU B 1 11 ? 3.818 16.297 10.555 1 97.44 11 GLU B N 1
ATOM 1429 C CA . GLU B 1 11 ? 5.082 15.891 11.164 1 97.44 11 GLU B CA 1
ATOM 1430 C C . GLU B 1 11 ? 5.055 14.422 11.555 1 97.44 11 GLU B C 1
ATOM 1432 O O . GLU B 1 11 ? 6.047 13.711 11.398 1 97.44 11 GLU B O 1
ATOM 1437 N N . HIS B 1 12 ? 3.953 13.984 12.094 1 97.12 12 HIS B N 1
ATOM 1438 C CA . HIS B 1 12 ? 3.805 12.57 12.445 1 97.12 12 HIS B CA 1
ATOM 1439 C C . HIS B 1 12 ? 4.035 11.68 11.234 1 97.12 12 HIS B C 1
ATOM 1441 O O . HIS B 1 12 ? 4.797 10.711 11.305 1 97.12 12 HIS B O 1
ATOM 1447 N N . LYS B 1 13 ? 3.375 12.008 10.148 1 97.94 13 LYS B N 1
ATOM 1448 C CA . LYS B 1 13 ? 3.512 11.219 8.93 1 97.94 13 LYS B CA 1
ATOM 1449 C C . LYS B 1 13 ? 4.922 11.328 8.352 1 97.94 13 LYS B C 1
ATOM 1451 O O . LYS B 1 13 ? 5.441 10.367 7.781 1 97.94 13 LYS B O 1
ATOM 1456 N N . LEU B 1 14 ? 5.48 12.492 8.484 1 98.75 14 LEU B N 1
ATOM 1457 C CA . LEU B 1 14 ? 6.863 12.672 8.055 1 98.75 14 LEU B CA 1
ATOM 1458 C C . LEU B 1 14 ? 7.805 11.766 8.836 1 98.75 14 LEU B C 1
ATOM 1460 O O . LEU B 1 14 ? 8.703 11.148 8.258 1 98.75 14 LEU B O 1
ATOM 1464 N N . ARG B 1 15 ? 7.648 11.688 10.109 1 98.62 15 ARG B N 1
ATOM 1465 C CA . ARG B 1 15 ? 8.461 10.82 10.953 1 98.62 15 ARG B CA 1
ATOM 1466 C C . ARG B 1 15 ? 8.25 9.352 10.594 1 98.62 15 ARG B C 1
ATOM 1468 O O . ARG B 1 15 ? 9.195 8.562 10.609 1 98.62 15 ARG B O 1
ATOM 1475 N N . GLN B 1 16 ? 7.027 8.992 10.297 1 98.75 16 GLN B N 1
ATOM 1476 C CA . GLN B 1 16 ? 6.758 7.641 9.82 1 98.75 16 GLN B CA 1
ATOM 1477 C C . GLN B 1 16 ? 7.484 7.363 8.508 1 98.75 16 GLN B C 1
ATOM 1479 O O . GLN B 1 16 ? 8.047 6.281 8.32 1 98.75 16 GLN B O 1
ATOM 1484 N N . GLN B 1 17 ? 7.422 8.359 7.625 1 98.88 17 GLN B N 1
ATOM 1485 C CA . GLN B 1 17 ? 8.062 8.156 6.332 1 98.88 17 GLN B CA 1
ATOM 1486 C C . GLN B 1 17 ? 9.578 8.078 6.469 1 98.88 17 GLN B C 1
ATOM 1488 O O . GLN B 1 17 ? 10.242 7.344 5.734 1 98.88 17 GLN B O 1
ATOM 1493 N N . TYR B 1 18 ? 10.078 8.867 7.371 1 98.88 18 TYR B N 1
ATOM 1494 C CA . TYR B 1 18 ? 11.5 8.781 7.695 1 98.88 18 TYR B CA 1
ATOM 1495 C C . TYR B 1 18 ? 11.867 7.379 8.172 1 98.88 18 TYR B C 1
ATOM 1497 O O . TYR B 1 18 ? 12.852 6.797 7.711 1 98.88 18 TYR B O 1
ATOM 1505 N N . TYR B 1 19 ? 11.117 6.84 9.062 1 98.88 19 TYR B N 1
ATOM 1506 C CA . TYR B 1 19 ? 11.258 5.457 9.508 1 98.88 19 TYR B CA 1
ATOM 1507 C C . TYR B 1 19 ? 11.203 4.496 8.328 1 98.88 19 TYR B C 1
ATOM 1509 O O . TYR B 1 19 ? 12.062 3.619 8.195 1 98.88 19 TYR B O 1
ATOM 1517 N N . ALA B 1 20 ? 10.242 4.648 7.477 1 98.88 20 ALA B N 1
ATOM 1518 C CA . ALA B 1 20 ? 10.047 3.771 6.324 1 98.88 20 ALA B CA 1
ATOM 1519 C C . ALA B 1 20 ? 11.281 3.75 5.434 1 98.88 20 ALA B C 1
ATOM 1521 O O . ALA B 1 20 ? 11.812 2.68 5.121 1 98.88 20 ALA B O 1
ATOM 1522 N N . GLU B 1 21 ? 11.758 4.918 5.098 1 98.88 21 GLU B N 1
ATOM 1523 C CA . GLU B 1 21 ? 12.891 4.992 4.184 1 98.88 21 GLU B CA 1
ATOM 1524 C C . GLU B 1 21 ? 14.141 4.375 4.801 1 98.88 21 GLU B C 1
ATOM 1526 O O . GLU B 1 21 ? 14.914 3.705 4.109 1 98.88 21 GLU B O 1
ATOM 1531 N N . THR B 1 22 ? 14.281 4.625 6.035 1 98.75 22 THR B N 1
ATOM 1532 C CA . THR B 1 22 ? 15.453 4.059 6.695 1 98.75 22 THR B CA 1
ATOM 1533 C C . THR B 1 22 ? 15.383 2.535 6.703 1 98.75 22 THR B C 1
ATOM 1535 O O . THR B 1 22 ? 16.375 1.864 6.418 1 98.75 22 THR B O 1
ATOM 1538 N N . GLN B 1 23 ? 14.219 1.969 7.023 1 98.69 23 GLN B N 1
ATOM 1539 C CA . GLN B 1 23 ? 14.039 0.521 7.016 1 98.69 23 GLN B CA 1
ATOM 1540 C C . GLN B 1 23 ? 14.195 -0.046 5.609 1 98.69 23 GLN B C 1
ATOM 1542 O O . GLN B 1 23 ? 14.766 -1.126 5.43 1 98.69 23 GLN B O 1
ATOM 1547 N N . LEU B 1 24 ? 13.766 0.73 4.645 1 98.88 24 LEU B N 1
ATOM 1548 C CA . LEU B 1 24 ? 13.734 0.22 3.277 1 98.88 24 LEU B CA 1
ATOM 1549 C C . LEU B 1 24 ? 15.141 0.19 2.68 1 98.88 24 LEU B C 1
ATOM 1551 O O . LEU B 1 24 ? 15.422 -0.617 1.791 1 98.88 24 LEU B O 1
ATOM 1555 N N . VAL B 1 25 ? 16.047 1.062 3.148 1 98.81 25 VAL B N 1
ATOM 1556 C CA . VAL B 1 25 ? 17.438 0.96 2.723 1 98.81 25 VAL B CA 1
ATOM 1557 C C . VAL B 1 25 ? 17.969 -0.449 2.994 1 98.81 25 VAL B C 1
ATOM 1559 O O . VAL B 1 25 ? 18.516 -1.097 2.102 1 98.81 25 VAL B O 1
ATOM 1562 N N . ASP B 1 26 ? 17.672 -0.965 4.191 1 98.62 26 ASP B N 1
ATOM 1563 C CA . ASP B 1 26 ? 18.141 -2.293 4.57 1 98.62 26 ASP B CA 1
ATOM 1564 C C . ASP B 1 26 ? 17.391 -3.383 3.814 1 98.62 26 ASP B C 1
ATOM 1566 O O . ASP B 1 26 ? 17.969 -4.395 3.42 1 98.62 26 ASP B O 1
ATOM 1570 N N . GLU B 1 27 ? 16.125 -3.209 3.693 1 98.62 27 GLU B N 1
ATOM 1571 C CA . GLU B 1 27 ? 15.32 -4.199 2.984 1 98.62 27 GLU B CA 1
ATOM 1572 C C . GLU B 1 27 ? 15.789 -4.355 1.54 1 98.62 27 GLU B C 1
ATOM 1574 O O . GLU B 1 27 ? 15.906 -5.477 1.039 1 98.62 27 GLU B O 1
ATOM 1579 N N . LEU B 1 28 ? 16 -3.234 0.92 1 98.75 28 LEU B N 1
ATOM 1580 C CA . LEU B 1 28 ? 16.453 -3.236 -0.466 1 98.75 28 LEU B CA 1
ATOM 1581 C C . LEU B 1 28 ? 17.828 -3.877 -0.583 1 98.75 28 LEU B C 1
ATOM 1583 O O . LEU B 1 28 ? 18.094 -4.625 -1.526 1 98.75 28 LEU B O 1
ATOM 1587 N N . ASP B 1 29 ? 18.703 -3.564 0.358 1 98.69 29 ASP B N 1
ATOM 1588 C CA . ASP B 1 29 ? 20.016 -4.195 0.367 1 98.69 29 ASP B CA 1
ATOM 1589 C C . ASP B 1 29 ? 19.891 -5.711 0.48 1 98.69 29 ASP B C 1
ATOM 1591 O O . ASP B 1 29 ? 20.562 -6.445 -0.254 1 98.69 29 ASP B O 1
ATOM 1595 N N . HIS B 1 30 ? 19.062 -6.184 1.37 1 98.75 30 HIS B N 1
ATOM 1596 C CA . HIS B 1 30 ? 18.844 -7.613 1.557 1 98.75 30 HIS B CA 1
ATOM 1597 C C . HIS B 1 30 ? 18.344 -8.266 0.272 1 98.75 30 HIS B C 1
ATOM 1599 O O . HIS B 1 30 ? 18.891 -9.281 -0.164 1 98.75 30 HIS B O 1
ATOM 1605 N N . MET B 1 31 ? 17.359 -7.668 -0.349 1 98.5 31 MET B N 1
ATOM 1606 C CA . MET B 1 31 ? 16.766 -8.273 -1.538 1 98.5 31 MET B CA 1
ATOM 1607 C C . MET B 1 31 ? 17.734 -8.25 -2.709 1 98.5 31 MET B C 1
ATOM 1609 O O . MET B 1 31 ? 17.75 -9.156 -3.537 1 98.5 31 MET B O 1
ATOM 1613 N N . ALA B 1 32 ? 18.547 -7.148 -2.756 1 98.19 32 ALA B N 1
ATOM 1614 C CA . ALA B 1 32 ? 19.578 -7.078 -3.787 1 98.19 32 ALA B CA 1
ATOM 1615 C C . ALA B 1 32 ? 20.547 -8.25 -3.67 1 98.19 32 ALA B C 1
ATOM 1617 O O . ALA B 1 32 ? 20.922 -8.852 -4.676 1 98.19 32 ALA B O 1
ATOM 1618 N N . ARG B 1 33 ? 20.859 -8.633 -2.459 1 98.31 33 ARG B N 1
ATOM 1619 C CA . ARG B 1 33 ? 21.828 -9.695 -2.215 1 98.31 33 ARG B CA 1
ATOM 1620 C C . ARG B 1 33 ? 21.203 -11.07 -2.439 1 98.31 33 ARG B C 1
ATOM 1622 O O . ARG B 1 33 ? 21.891 -12.008 -2.854 1 98.31 33 ARG B O 1
ATOM 1629 N N . MET B 1 34 ? 20 -11.141 -2.227 1 97.81 34 MET B N 1
ATOM 1630 C CA . MET B 1 34 ? 19.344 -12.453 -2.221 1 97.81 34 MET B CA 1
ATOM 1631 C C . MET B 1 34 ? 18.781 -12.781 -3.594 1 97.81 34 MET B C 1
ATOM 1633 O O . MET B 1 34 ? 18.562 -13.945 -3.92 1 97.81 34 MET B O 1
ATOM 1637 N N . ALA B 1 35 ? 18.469 -11.727 -4.406 1 96.06 35 ALA B N 1
ATOM 1638 C CA . ALA B 1 35 ? 17.844 -11.938 -5.715 1 96.06 35 ALA B CA 1
ATOM 1639 C C . ALA B 1 35 ? 18.766 -12.742 -6.629 1 96.06 35 ALA B C 1
ATOM 1641 O O . ALA B 1 35 ? 19.984 -12.516 -6.652 1 96.06 35 ALA B O 1
ATOM 1642 N N . ASP B 1 36 ? 18.203 -13.672 -7.328 1 93.56 36 ASP B N 1
ATOM 1643 C CA . ASP B 1 36 ? 18.938 -14.508 -8.273 1 93.56 36 ASP B CA 1
ATOM 1644 C C . ASP B 1 36 ? 19.047 -13.828 -9.633 1 93.56 36 ASP B C 1
ATOM 1646 O O . ASP B 1 36 ? 20.078 -13.922 -10.297 1 93.56 36 ASP B O 1
ATOM 1650 N N . ASN B 1 37 ? 17.969 -13.234 -10.07 1 91.69 37 ASN B N 1
ATOM 1651 C CA . ASN B 1 37 ? 17.969 -12.5 -11.328 1 91.69 37 ASN B CA 1
ATOM 1652 C C . ASN B 1 37 ? 18.844 -11.25 -11.258 1 91.69 37 ASN B C 1
ATOM 1654 O O . ASN B 1 37 ? 18.625 -10.383 -10.406 1 91.69 37 ASN B O 1
ATOM 1658 N N . GLU B 1 38 ? 19.75 -11.102 -12.164 1 93.88 38 GLU B N 1
ATOM 1659 C CA . GLU B 1 38 ? 20.719 -10.016 -12.125 1 93.88 38 GLU B CA 1
ATOM 1660 C C . GLU B 1 38 ? 20.047 -8.664 -12.305 1 93.88 38 GLU B C 1
ATOM 1662 O O . GLU B 1 38 ? 20.422 -7.688 -11.648 1 93.88 38 GLU B O 1
ATOM 1667 N N . GLN B 1 39 ? 19.125 -8.578 -13.172 1 93.38 39 GLN B N 1
ATOM 1668 C CA . GLN B 1 39 ? 18.422 -7.312 -13.398 1 93.38 39 GLN B CA 1
ATOM 1669 C C . GLN B 1 39 ? 17.672 -6.875 -12.148 1 93.38 39 GLN B C 1
ATOM 1671 O O . GLN B 1 39 ? 17.672 -5.695 -11.797 1 93.38 39 GLN B O 1
ATOM 1676 N N . LEU B 1 40 ? 17.016 -7.844 -11.516 1 94.62 40 LEU B N 1
ATOM 1677 C CA . LEU B 1 40 ? 16.312 -7.551 -10.273 1 94.62 40 LEU B CA 1
ATOM 1678 C C . LEU B 1 40 ? 17.297 -7.137 -9.18 1 94.62 40 LEU B C 1
ATOM 1680 O O . LEU B 1 40 ? 17.062 -6.148 -8.477 1 94.62 40 LEU B O 1
ATOM 1684 N N . SER B 1 41 ? 18.344 -7.875 -9.031 1 96.94 41 SER B N 1
ATOM 1685 C CA . SER B 1 41 ? 19.375 -7.574 -8.047 1 96.94 41 SER B CA 1
ATOM 1686 C C . SER B 1 41 ? 19.938 -6.172 -8.242 1 96.94 41 SER B C 1
ATOM 1688 O O . SER B 1 41 ? 19.969 -5.375 -7.301 1 96.94 41 SER B O 1
ATOM 1690 N N . ASP B 1 42 ? 20.266 -5.844 -9.438 1 97.38 42 ASP B N 1
ATOM 1691 C CA . ASP B 1 42 ? 20.844 -4.535 -9.75 1 97.38 42 ASP B CA 1
ATOM 1692 C C . ASP B 1 42 ? 19.828 -3.422 -9.5 1 97.38 42 ASP B C 1
ATOM 1694 O O . ASP B 1 42 ? 20.172 -2.359 -8.977 1 97.38 42 ASP B O 1
ATOM 1698 N N . GLY B 1 43 ? 18.594 -3.711 -9.938 1 96.81 43 GLY B N 1
ATOM 1699 C CA . GLY B 1 43 ? 17.547 -2.727 -9.727 1 96.81 43 GLY B CA 1
ATOM 1700 C C . GLY B 1 43 ? 17.312 -2.416 -8.266 1 96.81 43 GLY B C 1
ATOM 1701 O O . GLY B 1 43 ? 17.125 -1.254 -7.891 1 96.81 43 GLY B O 1
ATOM 1702 N N . MET B 1 44 ? 17.359 -3.438 -7.43 1 98.19 44 MET B N 1
ATOM 1703 C CA . MET B 1 44 ? 17.172 -3.242 -5.996 1 98.19 44 MET B CA 1
ATOM 1704 C C . MET B 1 44 ? 18.344 -2.473 -5.398 1 98.19 44 MET B C 1
ATOM 1706 O O . MET B 1 44 ? 18.156 -1.605 -4.543 1 98.19 44 MET B O 1
ATOM 1710 N N . ALA B 1 45 ? 19.516 -2.789 -5.828 1 98.56 45 ALA B N 1
ATOM 1711 C CA . ALA B 1 45 ? 20.719 -2.105 -5.34 1 98.56 45 ALA B CA 1
ATOM 1712 C C . ALA B 1 45 ? 20.688 -0.625 -5.711 1 98.56 45 ALA B C 1
ATOM 1714 O O . ALA B 1 45 ? 21 0.234 -4.887 1 98.56 45 ALA B O 1
ATOM 1715 N N . GLU B 1 46 ? 20.344 -0.372 -6.934 1 98.5 46 GLU B N 1
ATOM 1716 C CA . GLU B 1 46 ? 20.234 1.015 -7.379 1 98.5 46 GLU B CA 1
ATOM 1717 C C . GLU B 1 46 ? 19.188 1.774 -6.582 1 98.5 46 GLU B C 1
ATOM 1719 O O . GLU B 1 46 ? 19.406 2.916 -6.176 1 98.5 46 GLU B O 1
ATOM 1724 N N . HIS B 1 47 ? 18.031 1.106 -6.391 1 98.75 47 HIS B N 1
ATOM 1725 C CA . HIS B 1 47 ? 16.953 1.769 -5.652 1 98.75 47 HIS B CA 1
ATOM 1726 C C . HIS B 1 47 ? 17.344 1.974 -4.191 1 98.75 47 HIS B C 1
ATOM 1728 O O . HIS B 1 47 ? 16.906 2.939 -3.559 1 98.75 47 HIS B O 1
ATOM 1734 N N . ARG B 1 48 ? 18.156 1.046 -3.631 1 98.69 48 ARG B N 1
ATOM 1735 C CA . ARG B 1 48 ? 18.703 1.233 -2.293 1 98.69 48 ARG B CA 1
ATOM 1736 C C . ARG B 1 48 ? 19.484 2.537 -2.199 1 98.69 48 ARG B C 1
ATOM 1738 O O . ARG B 1 48 ? 19.312 3.307 -1.252 1 98.69 48 ARG B O 1
ATOM 1745 N N . ASP B 1 49 ? 20.312 2.799 -3.17 1 98.75 49 ASP B N 1
ATOM 1746 C CA . ASP B 1 49 ? 21.109 4.027 -3.176 1 98.75 49 ASP B CA 1
ATOM 1747 C C . ASP B 1 49 ? 20.219 5.254 -3.322 1 98.75 49 ASP B C 1
ATOM 1749 O O . ASP B 1 49 ? 20.422 6.262 -2.641 1 98.75 49 ASP B O 1
ATOM 1753 N N . GLU B 1 50 ? 19.25 5.129 -4.188 1 98.81 50 GLU B N 1
ATOM 1754 C CA . GLU B 1 50 ? 18.281 6.207 -4.32 1 98.81 50 GLU B CA 1
ATOM 1755 C C . GLU B 1 50 ? 17.531 6.445 -3.006 1 98.81 50 GLU B C 1
ATOM 1757 O O . GLU B 1 50 ? 17.266 7.59 -2.643 1 98.81 50 GLU B O 1
ATOM 1762 N N . THR B 1 51 ? 17.156 5.367 -2.279 1 98.88 51 THR B N 1
ATOM 1763 C CA . THR B 1 51 ? 16.406 5.457 -1.026 1 98.88 51 THR B CA 1
ATOM 1764 C C . THR B 1 51 ? 17.25 6.129 0.055 1 98.88 51 THR B C 1
ATOM 1766 O O . THR B 1 51 ? 16.719 6.84 0.912 1 98.88 51 THR B O 1
ATOM 1769 N N . ARG B 1 52 ? 18.562 6.027 -0.011 1 98.88 52 ARG B N 1
ATOM 1770 C CA . ARG B 1 52 ? 19.438 6.781 0.887 1 98.88 52 ARG B CA 1
ATOM 1771 C C . ARG B 1 52 ? 19.312 8.281 0.643 1 98.88 52 ARG B C 1
ATOM 1773 O O . ARG B 1 52 ? 19.328 9.07 1.587 1 98.88 52 ARG B O 1
ATOM 1780 N N . ASP B 1 53 ? 19.188 8.602 -0.595 1 98.88 53 ASP B N 1
ATOM 1781 C CA . ASP B 1 53 ? 18.953 10.008 -0.925 1 98.88 53 ASP B CA 1
ATOM 1782 C C . ASP B 1 53 ? 17.594 10.469 -0.409 1 98.88 53 ASP B C 1
ATOM 1784 O O . ASP B 1 53 ? 17.438 11.625 -0.001 1 98.88 53 ASP B O 1
ATOM 1788 N N . HIS B 1 54 ? 16.531 9.555 -0.479 1 98.94 54 HIS B N 1
ATOM 1789 C CA . HIS B 1 54 ? 15.227 9.883 0.095 1 98.94 54 HIS B CA 1
ATOM 1790 C C . HIS B 1 54 ? 15.359 10.258 1.568 1 98.94 54 HIS B C 1
ATOM 1792 O O . HIS B 1 54 ? 14.758 11.234 2.021 1 98.94 54 HIS B O 1
ATOM 1798 N N . VAL B 1 55 ? 16.156 9.445 2.307 1 98.88 55 VAL B N 1
ATOM 1799 C CA . VAL B 1 55 ? 16.375 9.703 3.725 1 98.88 55 VAL B CA 1
ATOM 1800 C C . VAL B 1 55 ? 16.953 11.102 3.91 1 98.88 55 VAL B C 1
ATOM 1802 O O . VAL B 1 55 ? 16.469 11.883 4.723 1 98.88 55 VAL B O 1
ATOM 1805 N N . SER B 1 56 ? 17.969 11.438 3.156 1 98.88 56 SER B N 1
ATOM 1806 C CA . SER B 1 56 ? 18.641 12.734 3.25 1 98.88 56 SER B CA 1
ATOM 1807 C C . SER B 1 56 ? 17.672 13.867 2.924 1 98.88 56 SER B C 1
ATOM 1809 O O . SER B 1 56 ? 17.672 14.898 3.6 1 98.88 56 SER B O 1
ATOM 1811 N N . ARG B 1 57 ? 16.844 13.695 1.903 1 98.88 57 ARG B N 1
ATOM 1812 C CA . ARG B 1 57 ? 15.875 14.727 1.52 1 98.88 57 ARG B CA 1
ATOM 1813 C C . ARG B 1 57 ? 14.844 14.945 2.619 1 98.88 57 ARG B C 1
ATOM 1815 O O . ARG B 1 57 ? 14.438 16.078 2.883 1 98.88 57 ARG B O 1
ATOM 1822 N N . LEU B 1 58 ? 14.422 13.828 3.273 1 98.94 58 LEU B N 1
ATOM 1823 C CA . LEU B 1 58 ? 13.469 13.977 4.367 1 98.94 58 LEU B CA 1
ATOM 1824 C C . LEU B 1 58 ? 14.086 14.758 5.523 1 98.94 58 LEU B C 1
ATOM 1826 O O . LEU B 1 58 ? 13.398 15.523 6.199 1 98.94 58 LEU B O 1
ATOM 1830 N N . GLU B 1 59 ? 15.406 14.578 5.754 1 98.81 59 GLU B N 1
ATOM 1831 C CA . GLU B 1 59 ? 16.094 15.328 6.805 1 98.81 59 GLU B CA 1
ATOM 1832 C C . GLU B 1 59 ? 16.078 16.828 6.508 1 98.81 59 GLU B C 1
ATOM 1834 O O . GLU B 1 59 ? 15.93 17.641 7.422 1 98.81 59 GLU B O 1
ATOM 1839 N N . THR B 1 60 ? 16.203 17.203 5.25 1 98.69 60 THR B N 1
ATOM 1840 C CA . THR B 1 60 ? 16.125 18.625 4.891 1 98.69 60 THR B CA 1
ATOM 1841 C C . THR B 1 60 ? 14.727 19.172 5.148 1 98.69 60 THR B C 1
ATOM 1843 O O . THR B 1 60 ? 14.57 20.328 5.531 1 98.69 60 THR B O 1
ATOM 1846 N N . VAL B 1 61 ? 13.695 18.328 4.949 1 98.88 61 VAL B N 1
ATOM 1847 C CA . VAL B 1 61 ? 12.32 18.75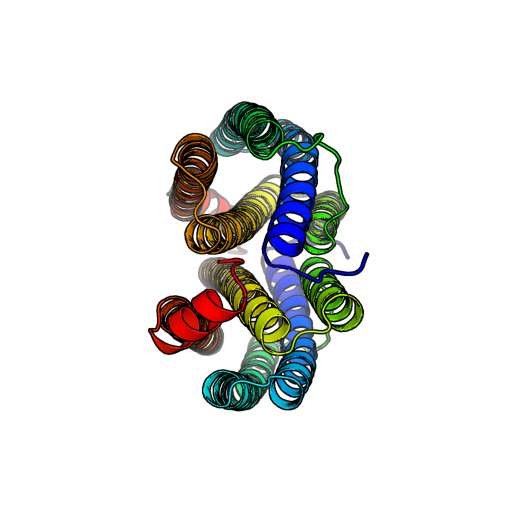 5.219 1 98.88 61 VAL B CA 1
ATOM 1848 C C . VAL B 1 61 ? 12.141 19 6.715 1 98.88 61 VAL B C 1
ATOM 1850 O O . VAL B 1 61 ? 11.539 20 7.113 1 98.88 61 VAL B O 1
ATOM 1853 N N . PHE B 1 62 ? 12.656 18.047 7.523 1 98.81 62 PHE B N 1
ATOM 1854 C CA . PHE B 1 62 ? 12.609 18.25 8.969 1 98.81 62 PHE B CA 1
ATOM 1855 C C . PHE B 1 62 ? 13.227 19.594 9.352 1 98.81 62 PHE B C 1
ATOM 1857 O O . PHE B 1 62 ? 12.641 20.344 10.133 1 98.81 62 PHE B O 1
ATOM 1864 N N . ASP B 1 63 ? 14.391 19.906 8.812 1 98.5 63 ASP B N 1
ATOM 1865 C CA . ASP B 1 63 ? 15.078 21.172 9.102 1 98.5 63 ASP B CA 1
ATOM 1866 C C . ASP B 1 63 ? 14.211 22.359 8.711 1 98.5 63 ASP B C 1
ATOM 1868 O O . ASP B 1 63 ? 14.078 23.312 9.477 1 98.5 63 ASP B O 1
ATOM 1872 N N . GLU B 1 64 ? 13.664 22.312 7.555 1 98.38 64 GLU B N 1
ATOM 1873 C CA . GLU B 1 64 ? 12.875 23.422 7.023 1 98.38 64 GLU B CA 1
ATOM 1874 C C . GLU B 1 64 ? 11.656 23.703 7.902 1 98.38 64 GLU B C 1
ATOM 1876 O O . GLU B 1 64 ? 11.234 24.859 8.023 1 98.38 64 GLU B O 1
ATOM 1881 N N . ILE B 1 65 ? 11.117 22.688 8.555 1 97.69 65 ILE B N 1
ATOM 1882 C CA . ILE B 1 65 ? 9.906 22.922 9.336 1 97.69 65 ILE B CA 1
ATOM 1883 C C . ILE B 1 65 ? 10.266 23.094 10.805 1 97.69 65 ILE B C 1
ATOM 1885 O O . ILE B 1 65 ? 9.383 23.109 11.672 1 97.69 65 ILE B O 1
ATOM 1889 N N . GLY B 1 66 ? 11.547 23.094 11.094 1 97.94 66 GLY B N 1
ATOM 1890 C CA . GLY B 1 66 ? 12.023 23.375 12.438 1 97.94 66 GLY B CA 1
ATOM 1891 C C . GLY B 1 66 ? 11.891 22.188 13.375 1 97.94 66 GLY B C 1
ATOM 1892 O O . GLY B 1 66 ? 11.641 22.359 14.57 1 97.94 66 GLY B O 1
ATOM 1893 N N . SER B 1 67 ? 11.961 21.031 12.844 1 97.56 67 SER B N 1
ATOM 1894 C CA . SER B 1 67 ? 11.867 19.797 13.625 1 97.56 67 SER B CA 1
ATOM 1895 C C . SER B 1 67 ? 13.141 18.969 13.523 1 97.56 67 SER B C 1
ATOM 1897 O O . SER B 1 67 ? 13.992 19.234 12.672 1 97.56 67 SER B O 1
ATOM 1899 N N . THR B 1 68 ? 13.289 17.984 14.383 1 97.56 68 THR B N 1
ATOM 1900 C CA . THR B 1 68 ? 14.406 17.047 14.375 1 97.56 68 THR B CA 1
ATOM 1901 C C . THR B 1 68 ? 13.992 15.711 13.742 1 97.56 68 THR B C 1
ATOM 1903 O O . THR B 1 68 ? 12.914 15.195 14.031 1 97.56 68 THR B O 1
ATOM 1906 N N . PRO B 1 69 ? 14.859 15.25 12.891 1 97.5 69 PRO B N 1
ATOM 1907 C CA . PRO B 1 69 ? 14.555 13.938 12.32 1 97.5 69 PRO B CA 1
ATOM 1908 C C . PRO B 1 69 ? 14.477 12.844 13.383 1 97.5 69 PRO B C 1
ATOM 1910 O O . PRO B 1 69 ? 15.484 12.531 14.023 1 97.5 69 PRO B O 1
ATOM 1913 N N . ALA B 1 70 ? 13.375 12.297 13.641 1 97.69 70 ALA B N 1
ATOM 1914 C CA . ALA B 1 70 ? 13.141 11.219 14.594 1 97.69 70 ALA B CA 1
ATOM 1915 C C . ALA B 1 70 ? 12.117 10.219 14.047 1 97.69 70 ALA B C 1
ATOM 1917 O O . ALA B 1 70 ? 10.992 10.602 13.711 1 97.69 70 ALA B O 1
ATOM 1918 N N . PRO B 1 71 ? 12.492 8.992 14.031 1 97.94 71 PRO B N 1
ATOM 1919 C CA . PRO B 1 71 ? 11.578 8.016 13.438 1 97.94 71 PRO B CA 1
ATOM 1920 C C . PRO B 1 71 ? 10.422 7.648 14.367 1 97.94 71 PRO B C 1
ATOM 1922 O O . PRO B 1 71 ? 10.609 7.586 15.586 1 97.94 71 PRO B O 1
ATOM 1925 N N . ILE B 1 72 ? 9.305 7.449 13.82 1 97.81 72 ILE B N 1
ATOM 1926 C CA . ILE B 1 72 ? 8.172 6.762 14.43 1 97.81 72 ILE B CA 1
ATOM 1927 C C . ILE B 1 72 ? 7.824 5.52 13.617 1 97.81 72 ILE B C 1
ATOM 1929 O O . ILE B 1 72 ? 7.688 5.59 12.391 1 97.81 72 ILE B O 1
ATOM 1933 N N . GLU B 1 73 ? 7.637 4.465 14.352 1 97.94 73 GLU B N 1
ATOM 1934 C CA . GLU B 1 73 ? 7.34 3.215 13.656 1 97.94 73 GLU B CA 1
ATOM 1935 C C . GLU B 1 73 ? 6.074 3.338 12.812 1 97.94 73 GLU B C 1
ATOM 1937 O O . GLU B 1 73 ? 5.125 4.023 13.203 1 97.94 73 GLU B O 1
ATOM 1942 N N . ASP B 1 74 ? 6.098 2.676 11.703 1 98 74 ASP B N 1
ATOM 1943 C CA . ASP B 1 74 ? 4.953 2.582 10.797 1 98 74 ASP B CA 1
ATOM 1944 C C . ASP B 1 74 ? 4.504 1.132 10.633 1 98 74 ASP B C 1
ATOM 1946 O O . ASP B 1 74 ? 5.207 0.322 10.031 1 98 74 ASP B O 1
ATOM 1950 N N . ALA B 1 75 ? 3.314 0.838 11.094 1 98.44 75 ALA B N 1
ATOM 1951 C CA . ALA B 1 75 ? 2.83 -0.538 11.164 1 98.44 75 ALA B CA 1
ATOM 1952 C C . ALA B 1 75 ? 2.688 -1.143 9.773 1 98.44 75 ALA B C 1
ATOM 1954 O O . ALA B 1 75 ? 2.848 -2.352 9.594 1 98.44 75 ALA B O 1
ATOM 1955 N N . VAL B 1 76 ? 2.342 -0.35 8.742 1 98.75 76 VAL B N 1
ATOM 1956 C CA . VAL B 1 76 ? 2.232 -0.847 7.371 1 98.75 76 VAL B CA 1
ATOM 1957 C C . VAL B 1 76 ? 3.607 -1.275 6.863 1 98.75 76 VAL B C 1
ATOM 1959 O O . VAL B 1 76 ? 3.76 -2.367 6.312 1 98.75 76 VAL B O 1
ATOM 1962 N N . VAL B 1 77 ? 4.648 -0.475 7.105 1 98.69 77 VAL B N 1
ATOM 1963 C CA . VAL B 1 77 ? 6.008 -0.774 6.676 1 9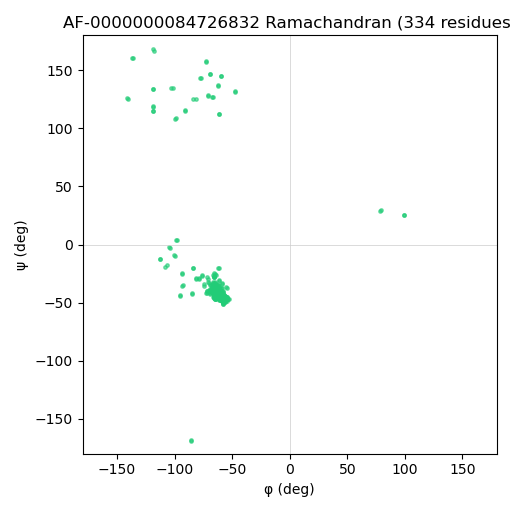8.69 77 VAL B CA 1
ATOM 1964 C C . VAL B 1 77 ? 6.535 -1.991 7.434 1 98.69 77 VAL B C 1
ATOM 1966 O O . VAL B 1 77 ? 7.227 -2.836 6.859 1 98.69 77 VAL B O 1
ATOM 1969 N N . ASP B 1 78 ? 6.195 -2.062 8.719 1 98.75 78 ASP B N 1
ATOM 1970 C CA . ASP B 1 78 ? 6.559 -3.254 9.484 1 98.75 78 ASP B CA 1
ATOM 1971 C C . ASP B 1 78 ? 5.906 -4.504 8.891 1 98.75 78 ASP B C 1
ATOM 1973 O O . ASP B 1 78 ? 6.504 -5.582 8.891 1 98.75 78 ASP B O 1
ATOM 1977 N N . GLY B 1 79 ? 4.68 -4.355 8.445 1 98.69 79 GLY B N 1
ATOM 1978 C CA . GLY B 1 79 ? 4.023 -5.453 7.762 1 98.69 79 GLY B CA 1
ATOM 1979 C C . GLY B 1 79 ? 4.727 -5.867 6.484 1 98.69 79 GLY B C 1
ATOM 1980 O O . GLY B 1 79 ? 4.84 -7.059 6.188 1 98.69 79 GLY B O 1
ATOM 1981 N N . LEU B 1 80 ? 5.199 -4.891 5.68 1 98.69 80 LEU B N 1
ATOM 1982 C CA . LEU B 1 80 ? 5.973 -5.188 4.48 1 98.69 80 LEU B CA 1
ATOM 1983 C C . LEU B 1 80 ? 7.227 -5.98 4.824 1 98.69 80 LEU B C 1
ATOM 1985 O O . LEU B 1 80 ? 7.586 -6.922 4.113 1 98.69 80 LEU B O 1
ATOM 1989 N N . HIS B 1 81 ? 7.863 -5.578 5.91 1 98.5 81 HIS B N 1
ATOM 1990 C CA . HIS B 1 81 ? 9.055 -6.277 6.387 1 98.5 81 HIS B CA 1
ATOM 1991 C C . HIS B 1 81 ? 8.734 -7.723 6.746 1 98.5 81 HIS B C 1
ATOM 1993 O O . HIS B 1 81 ? 9.461 -8.641 6.355 1 98.5 81 HIS B O 1
ATOM 1999 N N . GLU B 1 82 ? 7.652 -7.918 7.418 1 98.44 82 GLU B N 1
ATOM 2000 C CA . GLU B 1 82 ? 7.238 -9.266 7.809 1 98.44 82 GLU B CA 1
ATOM 2001 C C . GLU B 1 82 ? 6.914 -10.117 6.59 1 98.44 82 GLU B C 1
ATOM 2003 O O . GLU B 1 82 ? 7.254 -11.305 6.547 1 98.44 82 GLU B O 1
ATOM 2008 N N . GLU B 1 83 ? 6.277 -9.555 5.637 1 98 83 GLU B N 1
ATOM 2009 C CA . GLU B 1 83 ? 5.957 -10.273 4.41 1 98 83 GLU B CA 1
ATOM 2010 C C . GLU B 1 83 ? 7.223 -10.703 3.672 1 98 83 GLU B C 1
ATOM 2012 O O . GLU B 1 83 ? 7.293 -11.812 3.139 1 98 83 GLU B O 1
ATOM 2017 N N . ARG B 1 84 ? 8.188 -9.781 3.617 1 97.88 84 ARG B N 1
ATOM 2018 C CA . ARG B 1 84 ? 9.453 -10.141 2.973 1 97.88 84 ARG B CA 1
ATOM 2019 C C . ARG B 1 84 ? 10.125 -11.297 3.693 1 97.88 84 ARG B C 1
ATOM 2021 O O . ARG B 1 84 ? 10.617 -12.234 3.055 1 97.88 84 ARG B O 1
ATOM 2028 N N . ILE B 1 85 ? 10.156 -11.289 4.99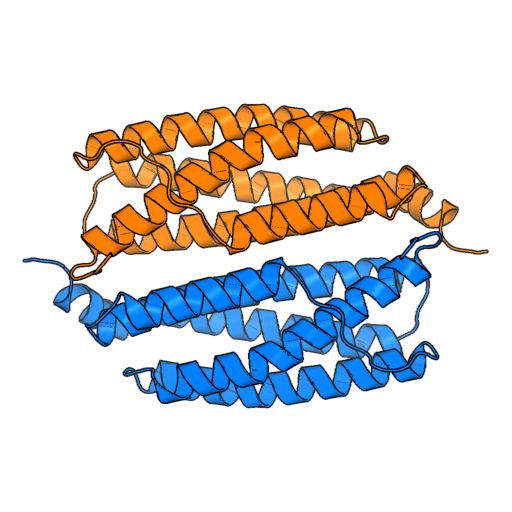2 1 98.06 85 ILE B N 1
ATOM 2029 C CA . ILE B 1 85 ? 10.742 -12.367 5.785 1 98.06 85 ILE B CA 1
ATOM 2030 C C . ILE B 1 85 ? 10.016 -13.68 5.5 1 98.06 85 ILE B C 1
ATOM 2032 O O . ILE B 1 85 ? 10.648 -14.734 5.379 1 98.06 85 ILE B O 1
ATOM 2036 N N . GLU B 1 86 ? 8.727 -13.586 5.398 1 96.81 86 GLU B N 1
ATOM 2037 C CA . GLU B 1 86 ? 7.949 -14.781 5.078 1 96.81 86 GLU B CA 1
ATOM 2038 C C . GLU B 1 86 ? 8.344 -15.352 3.719 1 96.81 86 GLU B C 1
ATOM 2040 O O . GLU B 1 86 ? 8.422 -16.562 3.549 1 96.81 86 GLU B O 1
ATOM 2045 N N . LEU B 1 87 ? 8.531 -14.492 2.719 1 95.94 87 LEU B N 1
ATOM 2046 C CA . LEU B 1 87 ? 8.992 -14.953 1.413 1 95.94 87 LEU B CA 1
ATOM 2047 C C . LEU B 1 87 ? 10.312 -15.703 1.537 1 95.94 87 LEU B C 1
ATOM 2049 O O . LEU B 1 87 ? 10.461 -16.797 0.979 1 95.94 87 LEU B O 1
ATOM 2053 N N . ASP B 1 88 ? 11.203 -15.18 2.314 1 97.06 88 ASP B N 1
ATOM 2054 C CA . ASP B 1 88 ? 12.531 -15.766 2.482 1 97.06 88 ASP B CA 1
ATOM 2055 C C . ASP B 1 88 ? 12.438 -17.141 3.131 1 97.06 88 ASP B C 1
ATOM 2057 O O . ASP B 1 88 ? 13.18 -18.062 2.764 1 97.06 88 ASP B O 1
ATOM 2061 N N . LYS B 1 89 ? 11.57 -17.297 4.023 1 96.75 89 LYS B N 1
ATOM 2062 C CA . LYS B 1 89 ? 11.484 -18.516 4.816 1 96.75 89 LYS B CA 1
ATOM 2063 C C . LYS B 1 89 ? 10.68 -19.594 4.09 1 96.75 89 LYS B C 1
ATOM 2065 O O . LYS B 1 89 ? 10.898 -20.781 4.301 1 96.75 89 LYS B O 1
ATOM 2070 N N . SER B 1 90 ? 9.891 -19.156 3.137 1 95.94 90 SER B N 1
ATOM 2071 C CA . SER B 1 90 ? 8.875 -20.078 2.652 1 95.94 90 SER B CA 1
ATOM 2072 C C . SER B 1 90 ? 9.148 -20.5 1.209 1 95.94 90 SER B C 1
ATOM 2074 O O . SER B 1 90 ? 8.516 -21.422 0.691 1 95.94 90 SER B O 1
ATOM 2076 N N . ILE B 1 91 ? 10.055 -19.797 0.56 1 94.12 91 ILE B N 1
ATOM 2077 C CA . ILE B 1 91 ? 10.289 -20.062 -0.855 1 94.12 91 ILE B CA 1
ATOM 2078 C C . ILE B 1 91 ? 11.734 -20.516 -1.062 1 94.12 91 ILE B C 1
ATOM 2080 O O . ILE B 1 91 ? 12.672 -19.75 -0.817 1 94.12 91 ILE B O 1
ATOM 2084 N N . ASP B 1 92 ? 11.898 -21.75 -1.591 1 91.19 92 ASP B N 1
ATOM 2085 C CA . ASP B 1 92 ? 13.227 -22.312 -1.799 1 91.19 92 ASP B CA 1
ATOM 2086 C C . ASP B 1 92 ? 13.727 -22.031 -3.217 1 91.19 92 ASP B C 1
ATOM 2088 O O . ASP B 1 92 ? 14.914 -21.781 -3.426 1 91.19 92 ASP B O 1
ATOM 2092 N N . ASP B 1 93 ? 12.828 -22.047 -4.113 1 90.25 93 ASP B N 1
ATOM 2093 C CA . ASP B 1 93 ? 13.195 -21.844 -5.512 1 90.25 93 ASP B CA 1
ATOM 2094 C C . ASP B 1 93 ? 13.609 -20.391 -5.766 1 90.25 93 ASP B C 1
ATOM 2096 O O . ASP B 1 93 ? 12.836 -19.469 -5.492 1 90.25 93 ASP B O 1
ATOM 2100 N N . ALA B 1 94 ? 14.711 -20.203 -6.336 1 90.06 94 ALA B N 1
ATOM 2101 C CA . ALA B 1 94 ? 15.273 -18.859 -6.516 1 90.06 94 ALA B CA 1
ATOM 2102 C C . ALA B 1 94 ? 14.398 -18.031 -7.453 1 90.06 94 ALA B C 1
ATOM 2104 O O . ALA B 1 94 ? 14.234 -16.828 -7.246 1 90.06 94 ALA B O 1
ATOM 2105 N N . GLY B 1 95 ? 13.93 -18.609 -8.461 1 88.56 95 GLY B N 1
ATOM 2106 C CA . GLY B 1 95 ? 13.055 -17.891 -9.383 1 88.56 95 GLY B CA 1
ATOM 2107 C C . GLY B 1 95 ? 11.75 -17.453 -8.742 1 88.56 95 GLY B C 1
ATOM 2108 O O . GLY B 1 95 ? 11.305 -16.328 -8.953 1 88.56 95 GLY B O 1
ATOM 2109 N N . MET B 1 96 ? 11.164 -18.328 -7.965 1 90.5 96 MET B N 1
ATOM 2110 C CA . MET B 1 96 ? 9.922 -17.984 -7.27 1 90.5 96 MET B CA 1
ATOM 2111 C C . MET B 1 96 ? 10.172 -16.906 -6.215 1 90.5 96 MET B C 1
ATOM 2113 O O . MET B 1 96 ? 9.328 -16.031 -6.008 1 90.5 96 MET B O 1
ATOM 2117 N N . ARG B 1 97 ? 11.266 -17 -5.57 1 93.12 97 ARG B N 1
ATOM 2118 C CA . ARG B 1 97 ? 11.625 -15.961 -4.609 1 93.12 97 ARG B CA 1
ATOM 2119 C C . ARG B 1 97 ? 11.75 -14.602 -5.297 1 93.12 97 ARG B C 1
ATOM 2121 O O . ARG B 1 97 ? 11.258 -13.594 -4.781 1 93.12 97 ARG B O 1
ATOM 2128 N N . ASP B 1 98 ? 12.383 -14.586 -6.48 1 93.12 98 ASP B N 1
ATOM 2129 C CA . ASP B 1 98 ? 12.523 -13.352 -7.238 1 93.12 98 ASP B CA 1
ATOM 2130 C C . ASP B 1 98 ? 11.156 -12.773 -7.617 1 93.12 98 ASP B C 1
ATOM 2132 O O . ASP B 1 98 ? 10.969 -11.555 -7.613 1 93.12 98 ASP B O 1
ATOM 2136 N N . MET B 1 99 ? 10.234 -13.609 -7.934 1 91.56 99 MET B N 1
ATOM 2137 C CA . MET B 1 99 ? 8.883 -13.148 -8.211 1 91.56 99 MET B CA 1
ATOM 2138 C C . MET B 1 99 ? 8.258 -12.516 -6.969 1 91.56 99 MET B C 1
ATOM 2140 O O . MET B 1 99 ? 7.609 -11.469 -7.055 1 91.56 99 MET B O 1
ATOM 2144 N N . GLY B 1 100 ? 8.484 -13.227 -5.883 1 94.25 100 GLY B N 1
ATOM 2145 C CA . GLY B 1 100 ? 8.008 -12.672 -4.629 1 94.25 100 GLY B CA 1
ATOM 2146 C C . GLY B 1 100 ? 8.586 -11.305 -4.324 1 94.25 100 GLY B C 1
ATOM 2147 O O . GLY B 1 100 ? 7.867 -10.391 -3.92 1 94.25 100 GLY B O 1
ATOM 2148 N N . TYR B 1 101 ? 9.852 -11.172 -4.562 1 95.94 101 TYR B N 1
ATOM 2149 C CA . TYR B 1 101 ? 10.523 -9.898 -4.34 1 95.94 101 TYR B CA 1
ATOM 2150 C C . TYR B 1 101 ? 9.977 -8.82 -5.273 1 95.94 101 TYR B C 1
ATOM 2152 O O . TYR B 1 101 ? 9.773 -7.68 -4.863 1 95.94 101 TYR B O 1
ATOM 2160 N N . MET B 1 102 ? 9.766 -9.172 -6.477 1 95.25 102 MET B N 1
ATOM 2161 C CA . MET B 1 102 ? 9.242 -8.219 -7.449 1 95.25 102 MET B CA 1
ATOM 2162 C C . MET B 1 102 ? 7.859 -7.719 -7.035 1 95.25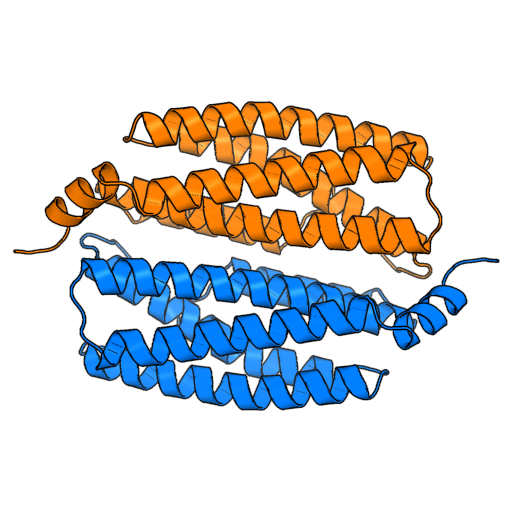 102 MET B C 1
ATOM 2164 O O . MET B 1 102 ? 7.609 -6.512 -7.012 1 95.25 102 MET B O 1
ATOM 2168 N N . THR B 1 103 ? 6.992 -8.602 -6.66 1 95.06 103 THR B N 1
ATOM 2169 C CA . THR B 1 103 ? 5.641 -8.227 -6.266 1 95.06 103 THR B CA 1
ATOM 2170 C C . THR B 1 103 ? 5.656 -7.438 -4.961 1 95.06 103 THR B C 1
ATOM 2172 O O . THR B 1 103 ? 4.914 -6.465 -4.809 1 95.06 103 THR B O 1
ATOM 2175 N N . ALA B 1 104 ? 6.516 -7.855 -4.055 1 96.56 104 ALA B N 1
ATOM 2176 C CA . ALA B 1 104 ? 6.668 -7.121 -2.803 1 96.56 104 ALA B CA 1
ATOM 2177 C C . ALA B 1 104 ? 7.191 -5.707 -3.053 1 96.56 104 ALA B C 1
ATOM 2179 O O . ALA B 1 104 ? 6.766 -4.754 -2.398 1 96.56 104 ALA B O 1
ATOM 2180 N N . GLY B 1 105 ? 8.164 -5.602 -4.008 1 97.38 105 GLY B N 1
ATOM 2181 C CA . GLY B 1 105 ? 8.648 -4.289 -4.395 1 97.38 105 GLY B CA 1
ATOM 2182 C C . GLY B 1 105 ? 7.562 -3.387 -4.941 1 97.38 105 GLY B C 1
ATOM 2183 O O . GLY B 1 105 ? 7.469 -2.219 -4.562 1 97.38 105 GLY B O 1
ATOM 2184 N N . MET B 1 106 ? 6.73 -3.926 -5.801 1 97.56 106 MET B N 1
ATOM 2185 C CA . MET B 1 106 ? 5.629 -3.154 -6.363 1 97.56 106 MET B CA 1
ATOM 2186 C C . MET B 1 106 ? 4.676 -2.684 -5.266 1 97.56 106 MET B C 1
ATOM 2188 O O . MET B 1 106 ? 4.227 -1.537 -5.277 1 97.56 106 MET B O 1
ATOM 2192 N N . MET B 1 107 ? 4.375 -3.492 -4.336 1 98.38 107 MET B N 1
ATOM 2193 C CA . MET B 1 107 ? 3.533 -3.133 -3.197 1 98.38 107 MET B CA 1
ATOM 2194 C C . MET B 1 107 ? 4.168 -2.01 -2.385 1 98.38 107 MET B C 1
ATOM 2196 O O . MET B 1 107 ? 3.504 -1.026 -2.051 1 98.38 107 MET B O 1
ATOM 2200 N N . THR B 1 108 ? 5.438 -2.109 -2.121 1 98.75 108 THR B N 1
ATOM 2201 C CA . THR B 1 108 ? 6.156 -1.109 -1.342 1 98.75 108 THR B CA 1
ATOM 2202 C C . THR B 1 108 ? 6.129 0.247 -2.041 1 98.75 108 THR B C 1
ATOM 2204 O O . THR B 1 108 ? 5.883 1.273 -1.404 1 98.75 108 THR B O 1
ATOM 2207 N N . GLU B 1 109 ? 6.371 0.198 -3.312 1 98.69 109 GLU B N 1
ATOM 2208 C CA . GLU B 1 109 ? 6.391 1.457 -4.051 1 98.69 109 GLU B CA 1
ATOM 2209 C C . GLU B 1 109 ? 5.023 2.135 -4.023 1 98.69 109 GLU B C 1
ATOM 2211 O O . GLU B 1 109 ? 4.934 3.361 -3.926 1 98.69 109 GLU B O 1
ATOM 2216 N N . ARG B 1 110 ? 4 1.412 -4.098 1 98.31 110 ARG B N 1
ATOM 2217 C CA . ARG B 1 110 ? 2.672 2.016 -4.055 1 98.31 110 ARG B CA 1
ATOM 2218 C C . ARG B 1 110 ? 2.369 2.568 -2.664 1 98.31 110 ARG B C 1
ATOM 2220 O O . ARG B 1 110 ? 1.739 3.619 -2.533 1 98.31 110 ARG B O 1
ATOM 2227 N N . VAL B 1 111 ? 2.787 1.848 -1.669 1 98.56 111 VAL B N 1
ATOM 2228 C CA . VAL B 1 111 ? 2.662 2.354 -0.305 1 98.56 111 VAL B CA 1
ATOM 2229 C C . VAL B 1 111 ? 3.398 3.684 -0.177 1 98.56 111 VAL B C 1
ATOM 2231 O O . VAL B 1 111 ? 2.85 4.656 0.346 1 98.56 111 VAL B O 1
ATOM 2234 N N . GLU B 1 112 ? 4.594 3.734 -0.727 1 98.81 112 GLU B N 1
ATOM 2235 C CA . GLU B 1 112 ? 5.398 4.949 -0.635 1 98.81 112 GLU B CA 1
ATOM 2236 C C . GLU B 1 112 ? 4.797 6.074 -1.474 1 98.81 112 GLU B C 1
ATOM 2238 O O . GLU B 1 112 ? 4.754 7.227 -1.037 1 98.81 112 GLU B O 1
ATOM 2243 N N . MET B 1 113 ? 4.355 5.742 -2.637 1 98.56 113 MET B N 1
ATOM 2244 C CA . MET B 1 113 ? 3.689 6.75 -3.455 1 98.56 113 MET B CA 1
ATOM 2245 C C . MET B 1 113 ? 2.539 7.398 -2.691 1 98.56 113 MET B C 1
ATOM 2247 O O . MET B 1 113 ? 2.436 8.625 -2.641 1 98.56 113 MET B O 1
ATOM 2251 N N . THR B 1 114 ? 1.767 6.574 -2.082 1 98.31 114 THR B N 1
ATOM 2252 C CA . THR B 1 114 ? 0.603 7.074 -1.357 1 98.31 114 THR B CA 1
ATOM 2253 C C . THR B 1 114 ? 1.032 7.914 -0.159 1 98.31 114 THR B C 1
ATOM 2255 O O . THR B 1 114 ? 0.445 8.961 0.112 1 98.31 114 THR B O 1
ATOM 2258 N N . ALA B 1 115 ? 2.037 7.477 0.55 1 98.56 115 ALA B N 1
ATOM 2259 C CA . ALA B 1 115 ? 2.539 8.227 1.702 1 98.56 115 ALA B CA 1
ATOM 2260 C C . ALA B 1 115 ? 3.025 9.609 1.287 1 98.56 115 ALA B C 1
ATOM 2262 O O . ALA B 1 115 ? 2.678 10.609 1.918 1 98.56 115 ALA B O 1
ATOM 2263 N N . TYR B 1 116 ? 3.783 9.688 0.206 1 98.75 116 TYR B N 1
ATOM 2264 C CA . TYR B 1 116 ? 4.309 10.969 -0.251 1 98.75 116 TYR B CA 1
ATOM 2265 C C . TYR B 1 116 ? 3.186 11.867 -0.758 1 98.75 116 TYR B C 1
ATOM 2267 O O . TYR B 1 116 ? 3.221 13.086 -0.561 1 98.75 116 TYR B O 1
ATOM 2275 N N . GLU B 1 117 ? 2.252 11.289 -1.435 1 97.31 117 GLU B N 1
ATOM 2276 C CA . GLU B 1 117 ? 1.104 12.078 -1.879 1 97.31 117 GLU B CA 1
ATOM 2277 C C . GLU B 1 117 ? 0.346 12.664 -0.694 1 97.31 117 GLU B C 1
ATOM 2279 O O . GLU B 1 117 ? -0.098 13.812 -0.745 1 97.31 117 GLU B O 1
ATOM 2284 N N . GLY B 1 118 ? 0.181 11.867 0.382 1 96.12 118 GLY B N 1
ATOM 2285 C CA . GLY B 1 118 ? -0.422 12.383 1.602 1 96.12 118 GLY B CA 1
ATOM 2286 C C . GLY B 1 118 ? 0.37 13.523 2.225 1 96.12 118 GLY B C 1
ATOM 2287 O O . GLY B 1 118 ? -0.202 14.539 2.627 1 96.12 118 GLY B O 1
ATOM 2288 N N . LEU B 1 119 ? 1.67 13.375 2.252 1 98.19 119 LEU B N 1
ATOM 2289 C CA . LEU B 1 119 ? 2.535 14.414 2.797 1 98.19 119 LEU B CA 1
ATOM 2290 C C . LEU B 1 119 ? 2.439 15.695 1.966 1 98.19 119 LEU B C 1
ATOM 2292 O O . LEU B 1 119 ? 2.346 16.797 2.516 1 98.19 119 LEU B O 1
ATOM 2296 N N . GLU B 1 120 ? 2.447 15.523 0.659 1 97.5 120 GLU B N 1
ATOM 2297 C CA . GLU B 1 120 ? 2.352 16.688 -0.224 1 97.5 120 GLU B CA 1
ATOM 2298 C C . GLU B 1 120 ? 1.014 17.391 -0.056 1 97.5 120 GLU B C 1
ATOM 2300 O O . GLU B 1 120 ? 0.958 18.625 -0.056 1 97.5 120 GLU B O 1
ATOM 2305 N N . LEU B 1 121 ? -0.016 16.609 0.062 1 93.44 121 LEU B N 1
ATOM 2306 C CA . LEU B 1 121 ? -1.34 17.188 0.274 1 93.44 121 LEU B CA 1
ATOM 2307 C C . LEU B 1 121 ? -1.366 18.031 1.539 1 93.44 121 LEU B C 1
ATOM 2309 O O . LEU B 1 121 ? -1.817 19.188 1.51 1 93.44 121 LEU B O 1
ATOM 2313 N N . MET B 1 122 ? -0.873 17.516 2.629 1 93.38 122 MET B N 1
ATOM 2314 C CA . MET B 1 122 ? -0.865 18.234 3.896 1 93.38 122 MET B CA 1
ATOM 2315 C C . MET B 1 122 ? 0.049 19.453 3.818 1 93.38 122 MET B C 1
ATOM 2317 O O . MET B 1 122 ? -0.313 20.547 4.285 1 93.38 122 MET B O 1
ATOM 2321 N N . ALA B 1 123 ? 1.208 19.266 3.221 1 95.94 123 ALA B N 1
ATOM 2322 C CA . ALA B 1 123 ? 2.158 20.375 3.09 1 95.94 123 ALA B CA 1
ATOM 2323 C C . ALA B 1 123 ? 1.556 21.531 2.297 1 95.94 123 ALA B C 1
ATOM 2325 O O . ALA B 1 123 ? 1.71 22.688 2.67 1 95.94 123 ALA B O 1
ATOM 2326 N N . ASP B 1 124 ? 0.911 21.172 1.226 1 93 124 ASP B N 1
ATOM 2327 C CA . ASP B 1 124 ? 0.253 22.172 0.39 1 93 124 ASP B CA 1
ATOM 2328 C C . ASP B 1 124 ? -0.822 22.922 1.173 1 93 124 ASP B C 1
ATOM 2330 O O . ASP B 1 124 ? -0.906 24.156 1.102 1 93 124 ASP B O 1
ATOM 2334 N N . ARG B 1 125 ? -1.519 22.281 1.993 1 89.75 125 ARG B N 1
ATOM 2335 C CA . ARG B 1 125 ? -2.613 22.875 2.752 1 89.75 125 ARG B CA 1
ATOM 2336 C C . ARG B 1 125 ? -2.082 23.766 3.877 1 89.75 125 ARG B C 1
ATOM 2338 O O . ARG B 1 125 ? -2.701 24.766 4.23 1 89.75 125 ARG B O 1
ATOM 2345 N N . ILE B 1 126 ? -1.03 23.344 4.406 1 91.88 126 ILE B N 1
ATOM 2346 C CA . ILE B 1 126 ? -0.397 24.109 5.473 1 91.88 126 ILE B CA 1
ATOM 2347 C C . ILE B 1 126 ? 0.205 25.391 4.898 1 91.88 126 ILE B C 1
ATOM 2349 O O . ILE B 1 126 ? 0.276 26.422 5.582 1 91.88 126 ILE B O 1
ATOM 2353 N N . GLY B 1 127 ? 0.676 25.312 3.639 1 93.94 127 GLY B N 1
ATOM 2354 C CA . GLY B 1 127 ? 1.296 26.453 2.986 1 93.94 127 GLY B CA 1
ATOM 2355 C C . GLY B 1 127 ? 2.812 26.406 3.012 1 93.94 127 GLY B C 1
ATOM 2356 O O . GLY B 1 127 ? 3.473 27.453 2.994 1 93.94 127 GLY B O 1
ATOM 2357 N N . TYR B 1 128 ? 3.301 25.219 3.113 1 96.38 128 TYR B N 1
ATOM 2358 C CA . TYR B 1 128 ? 4.754 25.109 3.055 1 96.38 128 TYR B CA 1
ATOM 2359 C C . TYR B 1 128 ? 5.273 25.438 1.66 1 96.38 128 TYR B C 1
ATOM 2361 O O . TYR B 1 128 ? 4.621 25.125 0.66 1 96.38 128 TYR B O 1
ATOM 2369 N N . GLY B 1 129 ? 6.449 26.016 1.627 1 97.31 129 GLY B N 1
ATOM 2370 C CA . GLY B 1 129 ? 7.035 26.453 0.371 1 97.31 129 GLY B CA 1
ATOM 2371 C C . GLY B 1 129 ? 7.809 25.359 -0.345 1 97.31 129 GLY B C 1
ATOM 2372 O O . GLY B 1 129 ? 7.703 24.188 0.009 1 97.31 129 GLY B O 1
ATOM 2373 N N . SER B 1 130 ? 8.539 25.719 -1.34 1 98.44 130 SER B N 1
ATOM 2374 C CA . SER B 1 130 ? 9.234 24.797 -2.236 1 98.44 130 SER B CA 1
ATOM 2375 C C . SER B 1 130 ? 10.297 24 -1.489 1 98.44 130 SER B C 1
ATOM 2377 O O . SER B 1 130 ? 10.609 22.875 -1.873 1 98.44 130 SER B O 1
ATOM 2379 N N . GLU B 1 131 ? 10.797 24.531 -0.442 1 98.5 131 GLU B N 1
ATOM 2380 C CA . GLU B 1 131 ? 11.836 23.844 0.318 1 98.5 131 GLU B CA 1
ATOM 2381 C C . GLU B 1 131 ? 11.312 22.578 0.963 1 98.5 131 GLU B C 1
ATOM 2383 O O . GLU B 1 131 ? 12.078 21.641 1.244 1 98.5 131 GLU B O 1
ATOM 2388 N N . VAL B 1 132 ? 10.016 22.531 1.2 1 98.75 132 VAL B N 1
ATOM 2389 C CA . VAL B 1 132 ? 9.367 21.344 1.742 1 98.75 132 VAL B CA 1
ATOM 2390 C C . VAL B 1 132 ? 8.789 20.5 0.605 1 98.75 132 VAL B C 1
ATOM 2392 O O . VAL B 1 132 ? 9 19.297 0.553 1 98.75 132 VAL B O 1
ATOM 2395 N N . MET B 1 133 ? 8.156 21.141 -0.333 1 98.69 133 MET B N 1
ATOM 2396 C CA . MET B 1 133 ? 7.391 20.453 -1.375 1 98.69 133 MET B CA 1
ATOM 2397 C C . MET B 1 133 ? 8.32 19.766 -2.357 1 98.69 133 MET B C 1
ATOM 2399 O O . MET B 1 133 ? 8.055 18.641 -2.783 1 98.69 133 MET B O 1
ATOM 2403 N N . ASP B 1 134 ? 9.398 20.391 -2.701 1 98.81 134 ASP B N 1
ATOM 2404 C CA . ASP B 1 134 ? 10.25 19.891 -3.775 1 98.81 134 ASP B CA 1
ATOM 2405 C C . ASP B 1 134 ? 10.875 18.547 -3.389 1 98.81 134 ASP B C 1
ATOM 2407 O O . ASP B 1 134 ? 10.844 17.594 -4.164 1 98.81 134 ASP B O 1
ATOM 2411 N N . PRO B 1 135 ? 11.43 18.438 -2.156 1 98.88 135 PRO B N 1
ATOM 2412 C CA . PRO B 1 135 ? 12 17.125 -1.797 1 98.88 135 PRO B CA 1
ATOM 2413 C C . PRO B 1 135 ? 10.953 16.016 -1.732 1 98.88 135 PRO B C 1
ATOM 2415 O O . PRO B 1 135 ? 11.227 14.883 -2.123 1 98.88 135 PRO B O 1
ATOM 2418 N N . LEU B 1 136 ? 9.789 16.297 -1.235 1 98.88 136 LEU B N 1
ATOM 2419 C CA . LEU B 1 136 ? 8.727 15.312 -1.181 1 98.88 136 LEU B CA 1
ATOM 2420 C C . LEU B 1 136 ? 8.344 14.844 -2.582 1 98.88 136 LEU B C 1
ATOM 2422 O O . LEU B 1 136 ? 8.203 13.648 -2.83 1 98.88 136 LEU B O 1
ATOM 2426 N N . SER B 1 137 ? 8.242 15.797 -3.486 1 98.81 137 SER B N 1
ATOM 2427 C CA . SER B 1 137 ? 7.871 15.484 -4.863 1 98.81 137 SER B CA 1
ATOM 2428 C C . SER B 1 137 ? 8.969 14.695 -5.57 1 98.81 137 SER B C 1
ATOM 2430 O O . SER B 1 137 ? 8.688 13.789 -6.348 1 98.81 137 SER B O 1
ATOM 2432 N N . ALA B 1 138 ? 10.18 15.07 -5.309 1 98.88 138 ALA B N 1
ATOM 2433 C CA . ALA B 1 138 ? 11.297 14.352 -5.902 1 98.88 138 ALA B CA 1
ATOM 2434 C C . ALA B 1 138 ? 11.289 12.883 -5.473 1 98.88 138 ALA B C 1
ATOM 2436 O O . ALA B 1 138 ? 11.445 11.984 -6.309 1 98.88 138 ALA B O 1
ATOM 2437 N N . ASN B 1 139 ? 11.125 12.648 -4.141 1 98.88 139 ASN B N 1
ATOM 2438 C CA . ASN B 1 139 ? 11.031 11.273 -3.66 1 98.88 139 ASN B CA 1
ATOM 2439 C C . ASN B 1 139 ? 9.867 10.531 -4.312 1 98.88 139 ASN B C 1
ATOM 2441 O O . ASN B 1 139 ? 10.031 9.398 -4.777 1 98.88 139 ASN B O 1
ATOM 2445 N N . ARG B 1 140 ? 8.695 11.109 -4.34 1 98.88 140 ARG B N 1
ATOM 2446 C CA . ARG B 1 140 ? 7.512 10.492 -4.93 1 98.88 140 ARG B CA 1
ATOM 2447 C C . ARG B 1 140 ? 7.762 10.109 -6.383 1 98.88 140 ARG B C 1
ATOM 2449 O O . ARG B 1 140 ? 7.406 9.008 -6.809 1 98.88 140 ARG B O 1
ATOM 2456 N N . GLU B 1 141 ? 8.398 11.016 -7.16 1 98.81 141 GLU B N 1
ATOM 2457 C CA . GLU B 1 141 ? 8.641 10.758 -8.578 1 98.81 141 GLU B CA 1
ATOM 2458 C C . GLU B 1 141 ? 9.609 9.594 -8.766 1 98.81 141 GLU B C 1
ATOM 2460 O O . GLU B 1 141 ? 9.445 8.789 -9.688 1 98.81 141 GLU B O 1
ATOM 2465 N N . GLU B 1 142 ? 10.594 9.547 -7.953 1 98.88 142 GLU B N 1
ATOM 2466 C CA . GLU B 1 142 ? 11.531 8.43 -8.023 1 98.88 142 GLU B CA 1
ATOM 2467 C C . GLU B 1 142 ? 10.844 7.113 -7.652 1 98.88 142 GLU B C 1
ATOM 2469 O O . GLU B 1 142 ? 11.133 6.07 -8.242 1 98.88 142 GLU B O 1
ATOM 2474 N N . GLU B 1 143 ? 9.891 7.105 -6.664 1 98.81 143 GLU B N 1
ATOM 2475 C CA . GLU B 1 143 ? 9.117 5.91 -6.348 1 98.81 143 GLU B CA 1
ATOM 2476 C C . GLU B 1 143 ? 8.242 5.484 -7.523 1 98.81 143 GLU B C 1
ATOM 2478 O O . GLU B 1 143 ? 8.086 4.293 -7.793 1 98.81 143 GLU B O 1
ATOM 2483 N N . LYS B 1 144 ? 7.641 6.441 -8.18 1 98.44 144 LYS B N 1
ATOM 2484 C CA . LYS B 1 144 ? 6.84 6.141 -9.367 1 98.44 144 LYS B CA 1
ATOM 2485 C C . LYS B 1 144 ? 7.688 5.48 -10.445 1 98.44 144 LYS B C 1
ATOM 2487 O O . LYS B 1 144 ? 7.25 4.523 -11.094 1 98.44 144 LYS B O 1
ATOM 2492 N N . SER B 1 145 ? 8.852 6.043 -10.633 1 98.44 145 SER B N 1
ATOM 2493 C CA . SER B 1 145 ? 9.766 5.477 -11.617 1 98.44 145 SER B CA 1
ATOM 2494 C C . SER B 1 145 ? 10.156 4.047 -11.25 1 98.44 145 SER B C 1
ATOM 2496 O O . SER B 1 145 ? 10.172 3.164 -12.117 1 98.44 145 SER B O 1
ATOM 2498 N N . ALA B 1 146 ? 10.5 3.836 -9.953 1 98.12 146 ALA B N 1
ATOM 2499 C CA . ALA B 1 146 ? 10.836 2.49 -9.492 1 98.12 146 ALA B CA 1
ATOM 2500 C C . ALA B 1 146 ? 9.68 1.523 -9.734 1 98.12 146 ALA B C 1
ATOM 2502 O O . ALA B 1 146 ? 9.891 0.393 -10.18 1 98.12 146 ALA B O 1
ATOM 2503 N N . PHE B 1 147 ? 8.477 1.944 -9.477 1 98.06 147 PHE B N 1
ATOM 2504 C CA . PHE B 1 147 ? 7.305 1.106 -9.711 1 98.06 147 PHE B CA 1
ATOM 2505 C C . PHE B 1 147 ? 7.207 0.717 -11.188 1 98.06 147 PHE B C 1
ATOM 2507 O O . PHE B 1 147 ? 6.961 -0.447 -11.508 1 98.06 147 PHE B O 1
ATOM 2514 N N . ARG B 1 148 ? 7.387 1.686 -12.078 1 97.31 148 ARG B N 1
ATOM 2515 C CA . ARG B 1 148 ? 7.293 1.427 -13.516 1 97.31 148 ARG B CA 1
ATOM 2516 C C . ARG B 1 148 ? 8.344 0.415 -13.953 1 97.31 148 ARG B C 1
ATOM 2518 O O . ARG B 1 148 ? 8.078 -0.443 -14.797 1 97.31 148 ARG B O 1
ATOM 2525 N N . GLU B 1 149 ? 9.477 0.553 -13.414 1 96.31 149 GLU B N 1
ATOM 2526 C CA . GLU B 1 149 ? 10.539 -0.392 -13.742 1 96.31 149 GLU B CA 1
ATOM 2527 C C . GLU B 1 149 ? 10.18 -1.805 -13.289 1 96.31 149 GLU B C 1
ATOM 2529 O O . GLU B 1 149 ? 10.398 -2.771 -14.023 1 96.31 149 GLU B O 1
ATOM 2534 N N . LEU B 1 150 ? 9.656 -1.938 -12.078 1 96.5 150 LEU B N 1
ATOM 2535 C CA . LEU B 1 150 ? 9.242 -3.24 -11.57 1 96.5 150 LEU B CA 1
ATOM 2536 C C . LEU B 1 150 ? 8.094 -3.809 -12.406 1 96.5 150 LEU B C 1
ATOM 2538 O O . LEU B 1 150 ? 8.086 -5 -12.719 1 96.5 150 LEU B O 1
ATOM 2542 N N . GLU B 1 151 ? 7.195 -2.928 -12.742 1 94 151 GLU B N 1
ATOM 2543 C CA . GLU B 1 151 ? 6.078 -3.35 -13.578 1 94 151 GLU B CA 1
ATOM 2544 C C . GLU B 1 151 ? 6.562 -3.848 -14.938 1 94 151 GLU B C 1
ATOM 2546 O O . GLU B 1 151 ? 6.117 -4.895 -15.414 1 94 151 GLU B O 1
ATOM 2551 N N . ALA B 1 152 ? 7.508 -3.115 -15.562 1 92.81 152 ALA B N 1
ATOM 2552 C CA . ALA B 1 152 ? 8.078 -3.52 -16.844 1 92.81 152 ALA B CA 1
ATOM 2553 C C . ALA B 1 152 ? 8.805 -4.859 -16.719 1 92.81 152 ALA B C 1
ATOM 2555 O O . ALA B 1 152 ? 8.711 -5.703 -17.609 1 92.81 152 ALA B O 1
ATOM 2556 N N . MET B 1 153 ? 9.477 -5.07 -15.672 1 90.5 153 MET B N 1
ATOM 2557 C CA . MET B 1 153 ? 10.172 -6.328 -15.438 1 90.5 153 MET B CA 1
ATOM 2558 C C . MET B 1 153 ? 9.188 -7.488 -15.328 1 90.5 153 MET B C 1
ATOM 2560 O O . MET B 1 153 ? 9.445 -8.578 -15.844 1 90.5 153 MET B O 1
ATOM 2564 N N . SER B 1 154 ? 8.094 -7.293 -14.625 1 87.81 154 SER B N 1
ATOM 2565 C CA . SER B 1 154 ? 7.094 -8.336 -14.43 1 87.81 154 SER B CA 1
ATOM 2566 C C . SER B 1 154 ? 6.488 -8.781 -15.75 1 87.81 154 SER B C 1
ATOM 2568 O O . SER B 1 154 ? 5.992 -9.906 -15.867 1 87.81 154 SER B O 1
ATOM 2570 N N . GLU B 1 155 ? 6.602 -7.93 -16.781 1 84.5 155 GLU B N 1
ATOM 2571 C CA . GLU B 1 155 ? 6.012 -8.211 -18.094 1 84.5 155 GLU B CA 1
ATOM 2572 C C . GLU B 1 155 ? 7.078 -8.633 -19.109 1 84.5 155 GLU B C 1
ATOM 2574 O O . GLU B 1 155 ? 6.758 -8.969 -20.25 1 84.5 155 GLU B O 1
ATOM 2579 N N . SER B 1 156 ? 8.273 -8.617 -18.625 1 81.5 156 SER B N 1
ATOM 2580 C CA . SER B 1 156 ? 9.383 -8.859 -19.547 1 81.5 156 SER B CA 1
ATOM 2581 C C . SER B 1 156 ? 9.438 -10.328 -19.969 1 81.5 156 SER B C 1
ATOM 2583 O O . SER B 1 156 ? 8.922 -11.195 -19.266 1 81.5 156 SER B O 1
ATOM 2585 N N . SER B 1 157 ? 10.07 -10.555 -21.094 1 71.19 157 SER B N 1
ATOM 2586 C CA . SER B 1 157 ? 10.242 -11.891 -21.656 1 71.19 157 SER B CA 1
ATOM 2587 C C . SER B 1 157 ? 11.07 -12.781 -20.719 1 71.19 157 SER B C 1
ATOM 2589 O O . SER B 1 157 ? 10.82 -13.984 -20.625 1 71.19 157 SER B O 1
ATOM 2591 N N . GLU B 1 158 ? 12.008 -12.211 -20.062 1 64.81 158 GLU B N 1
ATOM 2592 C CA . GLU B 1 158 ? 12.844 -12.969 -19.141 1 64.81 158 GLU B CA 1
ATOM 2593 C C . GLU B 1 158 ? 12 -13.594 -18.031 1 64.81 158 GLU B C 1
ATOM 2595 O O . GLU B 1 158 ? 12.195 -14.758 -17.672 1 64.81 158 GLU B O 1
ATOM 2600 N N . MET B 1 159 ? 11.141 -12.812 -17.578 1 69.12 159 MET B N 1
ATOM 2601 C CA . MET B 1 159 ? 10.281 -13.328 -16.516 1 69.12 159 MET B CA 1
ATOM 2602 C C . MET B 1 159 ? 9.297 -14.359 -17.078 1 69.12 159 MET B C 1
ATOM 2604 O O . MET B 1 159 ? 8.992 -15.352 -16.422 1 69.12 159 MET B O 1
ATOM 2608 N N . ARG B 1 160 ? 9.023 -14.117 -18.281 1 66.19 160 ARG B N 1
ATOM 2609 C CA . ARG B 1 160 ? 8.141 -15.086 -18.938 1 66.19 160 ARG B CA 1
ATOM 2610 C C . ARG B 1 160 ? 8.797 -16.453 -19.016 1 66.19 160 ARG B C 1
ATOM 2612 O O . ARG B 1 160 ? 8.141 -17.484 -18.781 1 66.19 160 ARG B O 1
ATOM 2619 N N . SER B 1 161 ? 10.102 -16.422 -19.438 1 66.06 161 SER B N 1
ATOM 2620 C CA . SER B 1 161 ? 10.844 -17.672 -19.531 1 66.06 161 SER B CA 1
ATOM 2621 C C . SER B 1 161 ? 10.883 -18.391 -18.172 1 66.06 161 SER B C 1
ATOM 2623 O O . SER B 1 161 ? 10.742 -19.609 -18.109 1 66.06 161 SER B O 1
ATOM 2625 N N . PHE B 1 162 ? 11.07 -17.562 -17.219 1 66.06 162 PHE B N 1
ATOM 2626 C CA . PHE B 1 162 ? 11.086 -18.125 -15.875 1 66.06 162 PHE B CA 1
ATOM 2627 C C . PHE B 1 162 ? 9.719 -18.703 -15.508 1 66.06 162 PHE B C 1
ATOM 2629 O O . PHE B 1 162 ? 9.617 -19.797 -14.977 1 66.06 162 PHE B O 1
ATOM 2636 N N . TRP B 1 163 ? 8.703 -17.891 -15.852 1 66.25 163 TRP B N 1
ATOM 2637 C CA . TRP B 1 163 ? 7.344 -18.344 -15.586 1 66.25 163 TRP B CA 1
ATOM 2638 C C . TRP B 1 163 ? 7.098 -19.719 -16.219 1 66.25 163 TRP B C 1
ATOM 2640 O O . TRP B 1 163 ? 6.469 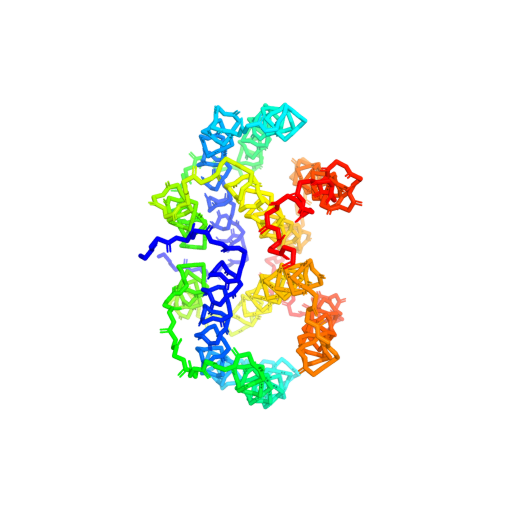-20.578 -15.617 1 66.25 163 TRP B O 1
ATOM 2650 N N . ASP B 1 164 ? 7.676 -19.875 -17.391 1 65.44 164 ASP B N 1
ATOM 2651 C CA . ASP B 1 164 ? 7.516 -21.125 -18.125 1 65.44 164 ASP B CA 1
ATOM 2652 C C . ASP B 1 164 ? 8.188 -22.281 -17.391 1 65.44 164 ASP B C 1
ATOM 2654 O O . ASP B 1 164 ? 7.703 -23.422 -17.422 1 65.44 164 ASP B O 1
ATOM 2658 N N . ARG B 1 165 ? 9.188 -21.906 -16.641 1 65.38 165 ARG B N 1
ATOM 2659 C CA . ARG B 1 165 ? 9.961 -22.938 -15.977 1 65.38 165 ARG B CA 1
ATOM 2660 C C . ARG B 1 165 ? 9.266 -23.406 -14.695 1 65.38 165 ARG B C 1
ATOM 2662 O O . ARG B 1 165 ? 9.375 -24.578 -14.312 1 65.38 165 ARG B O 1
ATOM 2669 N N . ILE B 1 166 ? 8.531 -22.5 -14.117 1 63.31 166 ILE B N 1
ATOM 2670 C CA . ILE B 1 166 ? 8.016 -22.859 -12.805 1 63.31 166 ILE B CA 1
ATOM 2671 C C . ILE B 1 166 ? 6.559 -23.297 -12.922 1 63.31 166 ILE B C 1
ATOM 2673 O O . ILE B 1 166 ? 5.926 -23.641 -11.922 1 63.31 166 ILE B O 1
ATOM 2677 N N . THR B 1 167 ? 5.984 -23.109 -14.086 1 63.88 167 THR B N 1
ATOM 2678 C CA . THR B 1 167 ? 4.609 -23.547 -14.289 1 63.88 167 THR B CA 1
ATOM 2679 C C . THR B 1 167 ? 4.574 -24.984 -14.82 1 63.88 167 THR B C 1
ATOM 2681 O O . THR B 1 167 ? 5.324 -25.328 -15.734 1 63.88 167 THR B O 1
ATOM 2684 N N . PRO B 1 168 ? 4.004 -25.844 -13.969 1 56.94 168 PRO B N 1
ATOM 2685 C CA . PRO B 1 168 ? 3.969 -27.219 -14.445 1 56.94 168 PRO B CA 1
ATOM 2686 C C . PRO B 1 168 ? 3.467 -27.344 -15.883 1 56.94 168 PRO B C 1
ATOM 2688 O O . PRO B 1 168 ? 2.656 -26.531 -16.328 1 56.94 168 PRO B O 1
ATOM 2691 N N . SER B 1 169 ? 4.281 -28.172 -16.797 1 51.38 169 SER B N 1
ATOM 2692 C CA . SER B 1 169 ? 3.863 -28.609 -18.125 1 51.38 169 SER B CA 1
ATOM 2693 C C . SER B 1 169 ? 2.494 -29.281 -18.078 1 51.38 169 SER B C 1
ATOM 2695 O O . SER B 1 169 ? 2.146 -29.922 -17.094 1 51.38 169 SER B O 1
#

Foldseek 3Di:
DDDDDLVSVLVQLLQQVLVLLVVLLVVLQVCLVLAPDPVLNVLSPVVSVVSVVLNVLSQLLCVLVPHGRHHDHDVVSVVLVVQLVCLVVPDDDNLVSNVSVLVSLLVSLVVLLVSLVVSLVSCVVVPPDCSNNVSSVVSNVVSVVSNVVSVCVCVDVVNVVVVVVVDDD/DDDDDLVSVLVQLLQQVLVLLVVLLVVLQVCLVLAPDPVLNVLSPVVSVVSVVLNVLSQLLCVLVPHGRHHDHDVVSVVLVVQLVCLVVPDDDNLVSNVSVLVSLLVSLVVLLVSLVVSLVSCVVVPPDCSNNVSSVVSNVVSVVSNVVSVCVCVDVVNVVVVVVVDDD

Secondary structure (DSSP, 8-state):
--B-SHHHHHHHHHHHHHHHHHHHHHHHHHHHHH-SSHHHHHHHHHHHHHHHHHHHHHHHHHHHTT--------HHHHHHHHHHHHHHHHB-SHHHHHHHHHHHHHHHHHHHHHHHHHHHHHHHHHT--HHHHHHHHHHHHHHHHHHHHHHHHHTSHHHHHHHHHHS--/--B-SHHHHHHHHHHHHHHHHHHHHHHHHHHHHH-SSHHHHHHHHHHHHHHHHHHHHHHHHHHHTT--------HHHHHHHHHHHHHHHHB-SHHHHHHHHHHHHHHHHHHHHHHHHHHHHHHHHHT--HHHHHHHHHHHHHHHHHHHHHHHHHTSHHHHHHHHHHS--

Sequence (338 aa):
MSMNALEDMFEHKLRQQYYAETQLVDELDHMARMADNEQLSDGMAEHRDETRDHVSRLETVFDEIGSTPAPIEDAVVDGLHEERIELDKSIDDAGMRDMGYMTAGMMTERVEMTAYEGLELMADRIGYGSEVMDPLSANREEEKSAFRELEAMSESSEMRSFWDRITPSMSMNALEDMFEHKLRQQYYAETQLVDELDHMARMADNEQLSDGMAEHRDETRDHVSRLETVFDEIGSTPAPIEDAVVDGLHEERIELDKSIDDAGMRDMGYMTAGMMTERVEMTAYEGLELMADRIGYGSEVMDPLSANREEEKSAFRELEAMSESSEMRSFWDRITPS

Solvent-accessible surface area (backbone atoms only — not comparable to full-atom values): 17120 Å² total; per-residue (Å²): 120,80,35,88,41,59,67,47,48,43,50,53,52,47,19,23,49,49,32,44,34,57,54,42,31,54,52,25,46,51,48,23,70,65,37,66,50,64,70,58,14,49,50,28,42,52,48,22,57,52,31,52,51,42,43,54,39,49,45,50,32,26,52,74,72,72,47,76,82,5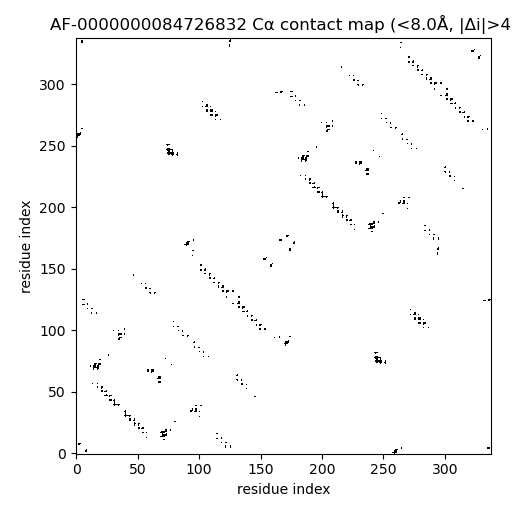3,69,34,90,42,51,40,55,52,12,51,51,52,53,52,52,47,46,64,74,21,34,78,50,54,69,60,36,37,50,50,50,47,52,51,48,43,39,49,28,43,50,46,34,42,53,34,52,48,49,47,54,46,37,56,58,70,62,57,53,63,76,47,48,48,47,46,49,52,43,32,52,52,30,53,52,52,33,50,51,46,53,50,48,73,70,29,68,69,45,46,57,48,42,58,68,56,30,85,131,119,80,37,88,42,59,67,45,48,42,50,51,50,49,19,22,49,46,32,43,34,56,53,43,31,56,50,25,46,50,47,22,71,66,36,65,50,64,68,59,14,50,52,29,44,52,48,20,57,51,32,50,50,43,42,55,40,51,45,50,32,25,54,74,72,72,46,75,82,54,70,35,88,41,50,40,55,52,11,52,52,50,50,52,52,48,47,64,75,21,33,78,50,55,68,60,36,38,50,50,49,48,52,51,48,45,39,50,27,45,49,47,34,41,50,35,51,49,48,47,53,47,38,56,58,68,61,57,53,64,77,46,47,49,46,46,50,53,45,29,51,52,32,52,50,52,34,52,51,48,53,51,48,72,70,29,66,68,44,46,56,48,43,58,68,55,28,84,130